Protein 3D1C (pdb70)

InterPro domains:
  IPR036188 FAD/NAD(P)-binding domain superfamily [G3DSA:3.50.50.60] (5-368)
  IPR036188 FAD/NAD(P)-binding domain superfamily [G3DSA:3.50.50.60] (144-267)
  IPR036188 FAD/NAD(P)-binding domain superfamily [SSF51905]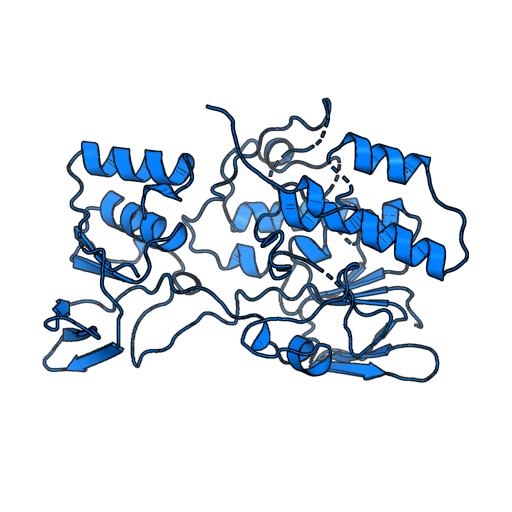 (1-204)
  IPR036188 FAD/NAD(P)-binding domain superfamily [SSF51905] (167-309)
  IPR050982 Auxin biosynthesis and cation transport [PTHR43539] (6-195)

CATH classification: 3.50.50.60 (+1 more: 3.50.50.60)

Radius of gyration: 21.67 Å; Cα contacts (8 Å, |Δi|>4): 742; chains: 1; bounding box: 42×61×45 Å

Nearest PDB structures (foldseek):
  3d1c-assembly1_A-2  TM=1.002E+00  e=7.532E-72  Staphylococcus aureus subsp. aureus Mu50
  7a7b-assembly1_A  TM=8.204E-01  e=2.807E-19  Staphylococcus aureus subsp. aureus COL
  4usq-assembly1_F-2  TM=7.883E-01  e=4.585E-16  Cellvibrio sp. BR
  4usq-assembly1_A-2  TM=7.753E-01  e=9.608E-16  Cellvibrio sp. BR
  4usr-assembly1_A  TM=7.665E-01  e=3.765E-15  Stutzerimonas stutzeri NF13

B-factor: mean 46.72, std 12.15, range [17.05, 101.5]

Structure (mmCIF, N/CA/C/O backbone):
data_3D1C
#
_entry.id   3D1C
#
_cell.length_a   109.247
_cell.length_b   109.247
_cell.length_c   87.061
_cell.angle_alpha   90.000
_cell.angle_beta   90.000
_cell.angle_gamma   90.000
#
_symmetry.space_group_name_H-M   'P 43 21 2'
#
loop_
_entity.id
_entity.type
_entity.pdbx_description
1 polymer 'Flavin-containing Putative Monooxygenase'
2 non-polymer 'SULFATE ION'
3 non-polymer 'FLAVIN-ADENINE DINUCLEOTIDE'
4 non-polymer 'UNKNOWN LIGAND'
5 water water
#
loop_
_atom_site.group_PDB
_atom_site.id
_atom_site.type_symbol
_atom_site.label_atom_id
_atom_site.label_alt_id
_atom_site.label_comp_id
_atom_site.label_asym_id
_atom_site.label_entity_id
_atom_site.label_seq_id
_atom_site.pdbx_PDB_ins_code
_atom_site.Cartn_x
_atom_site.Cartn_y
_atom_site.Cartn_z
_atom_site.occupancy
_atom_site.B_iso_or_equiv
_atom_site.auth_seq_id
_atom_site.auth_comp_id
_atom_site.auth_asym_id
_atom_site.auth_atom_id
_atom_site.pdbx_PDB_model_num
ATOM 9 N N . GLN A 1 3 ? 40.018 -0.497 16.895 1.00 54.17 2 GLN A N 1
ATOM 10 C CA . GLN A 1 3 ? 38.985 -0.680 17.935 1.00 50.69 2 GLN A CA 1
ATOM 11 C C . GLN A 1 3 ? 37.671 0.033 17.651 1.00 47.17 2 GLN A C 1
ATOM 12 O O . GLN A 1 3 ? 37.654 1.165 17.164 1.00 48.48 2 GLN A O 1
ATOM 18 N N . HIS A 1 4 ? 36.579 -0.649 17.984 1.00 43.34 3 HIS A N 1
ATOM 19 C CA . HIS A 1 4 ? 35.239 -0.124 17.861 1.00 40.94 3 HIS A CA 1
ATOM 20 C C . HIS A 1 4 ? 34.945 0.550 19.207 1.00 39.27 3 HIS A C 1
ATOM 21 O O . HIS A 1 4 ? 34.390 -0.082 20.114 1.00 38.90 3 HIS A O 1
ATOM 28 N N . HIS A 1 5 ? 35.318 1.822 19.343 1.00 37.11 4 HIS A N 1
ATOM 29 C CA . HIS A 1 5 ? 35.140 2.510 20.607 1.00 39.18 4 HIS A CA 1
ATOM 30 C C . HIS A 1 5 ? 33.685 2.863 20.845 1.00 37.91 4 HIS A C 1
ATOM 31 O O . HIS A 1 5 ? 32.923 3.033 19.904 1.00 38.36 4 HIS A O 1
ATOM 38 N N . LYS A 1 6 ? 33.310 2.925 22.112 1.00 33.90 5 LYS A N 1
ATOM 39 C CA . LYS A 1 6 ? 31.985 3.367 22.473 1.00 36.21 5 LYS A CA 1
ATOM 40 C C . LYS A 1 6 ? 31.838 4.876 22.197 1.00 35.46 5 LYS A C 1
ATOM 41 O O . LYS A 1 6 ? 30.862 5.296 21.560 1.00 33.14 5 LYS A O 1
ATOM 47 N N . VAL A 1 7 ? 32.815 5.669 22.672 1.00 37.15 6 VAL A N 1
ATOM 48 C CA . VAL A 1 7 ? 32.803 7.114 22.544 1.00 35.67 6 VAL A CA 1
ATOM 49 C C . VAL A 1 7 ? 34.126 7.720 22.042 1.00 38.83 6 VAL A C 1
ATOM 50 O O . VAL A 1 7 ? 35.209 7.288 22.427 1.00 40.13 6 VAL A O 1
ATOM 54 N N . ALA A 1 8 ? 34.016 8.721 21.162 1.00 40.85 7 ALA A N 1
ATOM 55 C CA . ALA A 1 8 ? 35.143 9.606 20.779 1.00 40.29 7 ALA A CA 1
ATOM 56 C C . ALA A 1 8 ? 34.717 11.054 21.047 1.00 40.28 7 ALA A C 1
ATOM 57 O O . ALA A 1 8 ? 33.641 11.493 20.630 1.00 43.64 7 ALA A O 1
ATOM 59 N N . ILE A 1 9 ? 35.552 11.780 21.767 1.00 38.60 8 ILE A N 1
ATOM 60 C CA . ILE A 1 9 ? 35.321 13.180 22.107 1.00 37.46 8 ILE A CA 1
ATOM 61 C C . ILE A 1 9 ? 36.311 13.957 21.258 1.00 35.80 8 ILE A C 1
ATOM 62 O O . ILE A 1 9 ? 37.496 13.667 21.269 1.00 35.48 8 ILE A O 1
ATOM 67 N N . ILE A 1 10 ? 35.832 14.925 20.499 1.00 37.49 9 ILE A N 1
ATOM 68 C CA . ILE A 1 10 ? 36.718 15.730 19.677 1.00 38.10 9 ILE A CA 1
ATOM 69 C C . ILE A 1 10 ? 37.054 17.002 20.440 1.00 39.93 9 ILE A C 1
ATOM 70 O O . ILE A 1 10 ? 36.212 17.902 20.582 1.00 41.39 9 ILE A O 1
ATOM 75 N N . GLY A 1 11 ? 38.281 17.050 20.958 1.00 41.16 10 GLY A N 1
ATOM 76 C CA . GLY A 1 11 ? 38.776 18.209 21.690 1.00 38.62 10 GLY A CA 1
ATOM 77 C C . GLY A 1 11 ? 38.978 17.877 23.151 1.00 37.30 10 GLY A C 1
ATOM 78 O O . GLY A 1 11 ? 38.092 17.296 23.775 1.00 37.04 10 GLY A O 1
ATOM 79 N N . ALA A 1 12 ? 40.149 18.237 23.681 1.00 37.61 11 ALA A N 1
ATOM 80 C CA . ALA A 1 12 ? 40.520 17.995 25.084 1.00 38.33 11 ALA A CA 1
ATOM 81 C C . ALA A 1 12 ? 40.652 19.348 25.795 1.00 37.12 11 ALA A C 1
ATOM 82 O O . ALA A 1 12 ? 41.688 19.664 26.370 1.00 36.73 11 ALA A O 1
ATOM 84 N N . GLY A 1 13 ? 39.584 20.143 25.703 1.00 37.54 12 GLY A N 1
ATOM 85 C CA . GLY A 1 13 ? 39.456 21.388 26.412 1.00 37.53 12 GLY A CA 1
ATOM 86 C C . GLY A 1 13 ? 38.588 21.180 27.644 1.00 40.80 12 GLY A C 1
ATOM 87 O O . GLY A 1 13 ? 38.433 20.037 28.106 1.00 44.27 12 GLY A O 1
ATOM 88 N N . ALA A 1 14 ? 38.031 22.274 28.190 1.00 37.88 13 ALA A N 1
ATOM 89 C CA . ALA A 1 14 ? 37.182 22.194 29.375 1.00 37.89 13 ALA A CA 1
ATOM 90 C C . ALA A 1 14 ? 36.085 21.127 29.223 1.00 35.39 13 ALA A C 1
ATOM 91 O O . ALA A 1 14 ? 35.942 20.270 30.064 1.00 37.41 13 ALA A O 1
ATOM 93 N N . ALA A 1 15 ? 35.350 21.196 28.127 1.00 37.17 14 ALA A N 1
ATOM 94 C CA . ALA A 1 15 ? 34.186 20.353 27.861 1.00 36.65 14 ALA A CA 1
ATOM 95 C C . ALA A 1 15 ? 34.526 18.881 27.585 1.00 36.12 14 ALA A C 1
ATOM 96 O O . ALA A 1 15 ? 33.855 17.982 28.081 1.00 36.21 14 ALA A O 1
ATOM 98 N N . GLY A 1 16 ? 35.562 18.639 26.791 1.00 37.02 15 GLY A N 1
ATOM 99 C CA . GLY A 1 16 ? 35.990 17.283 26.489 1.00 36.55 15 GLY A CA 1
ATOM 100 C C . GLY A 1 16 ? 36.508 16.547 27.700 1.00 36.96 15 GLY A C 1
ATOM 101 O O . GLY A 1 16 ? 36.171 15.402 27.912 1.00 40.66 15 GLY A O 1
ATOM 102 N N . ILE A 1 17 ? 37.328 17.201 28.513 1.00 38.33 16 ILE A N 1
ATOM 103 C CA . ILE A 1 17 ? 37.836 16.569 29.740 1.00 37.88 16 ILE A CA 1
ATOM 104 C C . ILE A 1 17 ? 36.684 16.302 30.707 1.00 38.83 16 ILE A C 1
ATOM 105 O O . ILE A 1 17 ? 36.562 15.197 31.248 1.00 40.79 16 ILE A O 1
ATOM 110 N N . GLY A 1 18 ? 35.838 17.310 30.927 1.00 38.40 17 GLY A N 1
ATOM 111 C CA . GLY A 1 18 ? 34.682 17.146 31.805 1.00 38.10 17 GLY A CA 1
ATOM 112 C C . GLY A 1 18 ? 33.766 16.015 31.356 1.00 37.22 17 GLY A C 1
ATOM 113 O O . GLY A 1 18 ? 33.329 15.220 32.172 1.00 40.15 17 GLY A O 1
ATOM 122 N N . ALA A 1 20 ? 34.473 13.363 29.452 1.00 36.35 19 ALA A N 1
ATOM 123 C CA . ALA A 1 20 ? 35.144 12.091 29.645 1.00 37.32 19 ALA A CA 1
ATOM 124 C C . ALA A 1 20 ? 35.013 11.618 31.131 1.00 39.31 19 ALA A C 1
ATOM 125 O O . ALA A 1 20 ? 34.690 10.451 31.391 1.00 42.34 19 ALA A O 1
ATOM 127 N N . ILE A 1 21 ? 35.225 12.526 32.089 1.00 38.19 20 ILE A N 1
ATOM 128 C CA . ILE A 1 21 ? 35.073 12.200 33.508 1.00 40.04 20 ILE A CA 1
ATOM 129 C C . ILE A 1 21 ? 33.620 11.808 33.861 1.00 41.41 20 ILE A C 1
ATOM 130 O O . ILE A 1 21 ? 33.378 10.890 34.634 1.00 46.99 20 ILE A O 1
ATOM 135 N N . THR A 1 22 ? 32.654 12.520 33.310 1.00 42.40 21 THR A N 1
ATOM 136 C CA . THR A 1 22 ? 31.241 12.239 33.576 1.00 39.95 21 THR A CA 1
ATOM 137 C C . THR A 1 22 ? 30.844 10.893 32.975 1.00 37.38 21 THR A C 1
ATOM 138 O O . THR A 1 22 ? 30.096 10.126 33.580 1.00 34.71 21 THR A O 1
ATOM 142 N N . LEU A 1 23 ? 31.356 10.596 31.792 1.00 38.68 22 LEU A N 1
ATOM 143 C CA . LEU A 1 23 ? 31.037 9.317 31.132 1.00 38.99 22 LEU A CA 1
ATOM 144 C C . LEU A 1 23 ? 31.554 8.175 31.985 1.00 40.13 22 LEU A C 1
ATOM 145 O O . LEU A 1 23 ? 30.890 7.164 32.131 1.00 40.93 22 LEU A O 1
ATOM 150 N N . LYS A 1 24 ? 32.730 8.362 32.572 1.00 44.30 23 LYS A N 1
ATOM 151 C CA . LYS A 1 24 ? 33.313 7.380 33.477 1.00 46.22 23 LYS A CA 1
ATOM 152 C C . LYS A 1 24 ? 32.411 7.146 34.686 1.00 45.98 23 LYS A C 1
ATOM 153 O O . LYS A 1 24 ? 32.180 5.999 35.069 1.00 48.45 23 LYS A O 1
ATOM 159 N N . ASP A 1 25 ? 31.878 8.221 35.269 1.00 45.02 24 ASP A N 1
ATOM 160 C CA . ASP A 1 25 ? 30.942 8.105 36.395 1.00 44.70 24 ASP A CA 1
ATOM 161 C C . ASP A 1 25 ? 29.651 7.332 36.051 1.00 45.18 24 ASP A C 1
ATOM 162 O O . ASP A 1 25 ? 28.988 6.812 36.935 1.00 48.58 24 ASP A O 1
ATOM 167 N N . PHE A 1 26 ? 29.277 7.307 34.779 1.00 43.77 25 PHE A N 1
ATOM 168 C CA . PHE A 1 26 ? 28.079 6.623 34.333 1.00 42.07 25 PHE A CA 1
ATOM 169 C C . PHE A 1 26 ? 28.420 5.240 33.833 1.00 40.37 25 PHE A C 1
ATOM 170 O O . PHE A 1 26 ? 27.588 4.568 33.240 1.00 43.33 25 PHE A O 1
ATOM 178 N N . GLY A 1 27 ? 29.649 4.814 34.102 1.00 39.74 26 GLY A N 1
ATOM 179 C CA . GLY A 1 27 ? 30.117 3.490 33.748 1.00 37.94 26 GLY A CA 1
ATOM 180 C C . GLY A 1 27 ? 30.567 3.343 32.323 1.00 38.81 26 GLY A C 1
ATOM 181 O O . GLY A 1 27 ? 30.679 2.233 31.829 1.00 37.70 26 GLY A O 1
ATOM 182 N N . ILE A 1 28 ? 30.840 4.448 31.643 1.00 40.25 27 ILE A N 1
ATOM 183 C CA . ILE A 1 28 ? 31.257 4.373 30.248 1.00 40.38 27 ILE A CA 1
ATOM 184 C C . ILE A 1 28 ? 32.703 4.811 30.223 1.00 42.44 27 ILE A C 1
ATOM 185 O O . ILE A 1 28 ? 33.027 5.989 30.446 1.00 44.08 27 ILE A O 1
ATOM 190 N N . THR A 1 29 ? 33.574 3.836 29.978 1.00 43.79 28 THR A N 1
ATOM 191 C CA . THR A 1 29 ? 35.018 4.039 30.031 1.00 43.08 28 THR A CA 1
ATOM 192 C C . THR A 1 29 ? 35.741 3.867 28.699 1.00 40.24 28 THR A C 1
ATOM 193 O O . THR A 1 29 ? 36.857 4.366 28.540 1.00 38.12 28 THR A O 1
ATOM 197 N N . ASP A 1 30 ? 35.131 3.178 27.744 1.00 41.26 29 ASP A N 1
ATOM 198 C CA . ASP A 1 30 ? 35.739 3.038 26.419 1.00 40.69 29 ASP A CA 1
ATOM 199 C C . ASP A 1 30 ? 35.540 4.323 25.619 1.00 39.94 29 ASP A C 1
ATOM 200 O O . ASP A 1 30 ? 34.776 4.371 24.661 1.00 37.95 29 ASP A O 1
ATOM 205 N N . VAL A 1 31 ? 36.273 5.352 26.046 1.00 40.69 30 VAL A N 1
ATOM 206 C CA . VAL A 1 31 ? 36.173 6.706 25.547 1.00 38.05 30 VAL A CA 1
ATOM 207 C C . VAL A 1 31 ? 37.552 7.194 25.154 1.00 38.57 30 VAL A C 1
ATOM 208 O O . VAL A 1 31 ? 38.460 7.161 25.968 1.00 37.99 30 VAL A O 1
ATOM 212 N N . ILE A 1 32 ? 37.713 7.639 23.908 1.00 40.21 31 ILE A N 1
ATOM 213 C CA . ILE A 1 32 ? 38.958 8.275 23.488 1.00 38.44 31 ILE A CA 1
ATOM 214 C C . ILE A 1 32 ? 38.729 9.772 23.323 1.00 38.91 31 ILE A C 1
ATOM 215 O O . ILE A 1 32 ? 37.630 10.177 22.983 1.00 36.84 31 ILE A O 1
ATOM 220 N N . ILE A 1 33 ? 39.735 10.587 23.662 1.00 40.28 32 ILE A N 1
ATOM 221 C CA . ILE A 1 33 ? 39.680 12.044 23.432 1.00 40.42 32 ILE A CA 1
ATOM 222 C C . ILE A 1 33 ? 40.749 12.388 22.398 1.00 37.73 32 ILE A C 1
ATOM 223 O O . ILE A 1 33 ? 41.882 11.996 22.552 1.00 36.46 32 ILE A O 1
ATOM 228 N N . LEU A 1 34 ? 40.370 13.089 21.334 1.00 39.65 33 LEU A N 1
ATOM 229 C CA . LEU A 1 34 ? 41.291 13.466 20.252 1.00 40.11 33 LEU A CA 1
ATOM 230 C C . LEU A 1 34 ? 41.523 14.973 20.261 1.00 40.64 33 LEU A C 1
ATOM 231 O O . LEU A 1 34 ? 40.599 15.753 20.095 1.00 43.42 33 LEU A O 1
ATOM 236 N N . GLU A 1 35 ? 42.769 15.375 20.474 1.00 42.23 34 GLU A N 1
ATOM 237 C CA . GLU A 1 35 ? 43.139 16.780 20.625 1.00 42.07 34 GLU A CA 1
ATOM 238 C C . GLU A 1 35 ? 44.224 17.240 19.612 1.00 43.47 34 GLU A C 1
ATOM 239 O O . GLU A 1 35 ? 45.267 16.598 19.501 1.00 43.23 34 GLU A O 1
ATOM 245 N N . LYS A 1 36 ? 43.994 18.376 18.937 1.00 42.93 35 LYS A N 1
ATOM 246 C CA . LYS A 1 36 ? 44.919 18.868 17.909 1.00 42.99 35 LYS A CA 1
ATOM 247 C C . LYS A 1 36 ? 46.227 19.376 18.503 1.00 41.86 35 LYS A C 1
ATOM 248 O O . LYS A 1 36 ? 47.261 19.232 17.889 1.00 42.58 35 LYS A O 1
ATOM 254 N N . GLY A 1 37 ? 46.176 20.002 19.676 1.00 42.85 36 GLY A N 1
ATOM 255 C CA . GLY A 1 37 ? 47.376 20.459 20.381 1.00 40.04 36 GLY A CA 1
ATOM 256 C C . GLY A 1 37 ? 47.591 19.576 21.597 1.00 40.20 36 GLY A C 1
ATOM 257 O O . GLY A 1 37 ? 47.694 18.365 21.465 1.00 41.89 36 GLY A O 1
ATOM 258 N N . THR A 1 38 ? 47.624 20.188 22.784 1.00 40.48 37 THR A N 1
ATOM 259 C CA . THR A 1 38 ? 47.745 19.475 24.047 1.00 40.23 37 THR A CA 1
ATOM 260 C C . THR A 1 38 ? 46.516 19.803 24.904 1.00 41.21 37 THR A C 1
ATOM 261 O O . THR A 1 38 ? 45.733 20.673 24.546 1.00 41.10 37 THR A O 1
ATOM 265 N N . VAL A 1 39 ? 46.347 19.091 26.021 1.00 43.33 38 VAL A N 1
ATOM 266 C CA . VAL A 1 39 ? 45.214 19.301 26.931 1.00 42.55 38 VAL A CA 1
ATOM 267 C C . VAL A 1 39 ? 45.162 20.772 27.312 1.00 42.85 38 VAL A C 1
ATOM 268 O O . VAL A 1 39 ? 46.162 21.342 27.682 1.00 45.57 38 VAL A O 1
ATOM 272 N N . GLY A 1 40 ? 44.012 21.403 27.115 1.00 43.35 39 GLY A N 1
ATOM 273 C CA . GLY A 1 40 ? 43.836 22.824 27.431 1.00 40.58 39 GLY A CA 1
ATOM 274 C C . GLY A 1 40 ? 44.472 23.780 26.461 1.00 39.62 39 GLY A C 1
ATOM 275 O O . GLY A 1 40 ? 44.809 24.891 26.821 1.00 37.66 39 GLY A O 1
ATOM 276 N N . HIS A 1 41 ? 44.627 23.354 25.213 1.00 41.38 40 HIS A N 1
ATOM 277 C CA . HIS A 1 41 ? 45.243 24.171 24.165 1.00 38.92 40 HIS A CA 1
ATOM 278 C C . HIS A 1 41 ? 44.781 25.642 24.148 1.00 40.24 40 HIS A C 1
ATOM 279 O O . HIS A 1 41 ? 45.597 26.551 24.139 1.00 43.48 40 HIS A O 1
ATOM 286 N N . SER A 1 42 ? 43.478 25.882 24.166 1.00 41.21 41 SER A N 1
ATOM 287 C CA . SER A 1 42 ? 42.943 27.253 24.101 1.00 39.60 41 SER A CA 1
ATOM 288 C C . SER A 1 42 ? 43.376 28.147 25.272 1.00 40.97 41 SER A C 1
ATOM 289 O O . SER A 1 42 ? 43.742 29.311 25.110 1.00 41.09 41 SER A O 1
ATOM 292 N N . PHE A 1 43 ? 43.319 27.576 26.462 1.00 41.42 42 PHE A N 1
ATOM 293 C CA . PHE A 1 43 ? 43.721 28.250 27.670 1.00 41.43 42 PHE A CA 1
ATOM 294 C C . PHE A 1 43 ? 45.213 28.649 27.651 1.00 41.07 42 PHE A C 1
ATOM 295 O O . PHE A 1 43 ? 45.586 29.734 28.108 1.00 39.32 42 PHE A O 1
ATOM 303 N N . LYS A 1 44 ? 46.051 27.784 27.091 1.00 40.85 43 LYS A N 1
ATOM 304 C CA . LYS A 1 44 ? 47.482 28.070 26.953 1.00 43.74 43 LYS A CA 1
ATOM 305 C C . LYS A 1 44 ? 47.728 29.245 26.008 1.00 43.64 43 LYS A C 1
ATOM 306 O O . LYS A 1 44 ? 48.785 29.833 26.037 1.00 45.07 43 LYS A O 1
ATOM 312 N N . HIS A 1 45 ? 46.760 29.557 25.150 1.00 43.19 44 HIS A N 1
ATOM 313 C CA . HIS A 1 45 ? 46.873 30.655 24.215 1.00 39.86 44 HIS A CA 1
ATOM 314 C C . HIS A 1 45 ? 46.025 31.880 24.577 1.00 38.76 44 HIS A C 1
ATOM 315 O O . HIS A 1 45 ? 45.808 32.753 23.746 1.00 38.28 44 HIS A O 1
ATOM 322 N N . TRP A 1 46 ? 45.582 31.965 25.829 1.00 37.83 45 TRP A N 1
ATOM 323 C CA . TRP A 1 46 ? 45.020 33.207 26.333 1.00 36.94 45 TRP A CA 1
ATOM 324 C C . TRP A 1 46 ? 46.160 34.188 26.472 1.00 37.67 45 TRP A C 1
ATOM 325 O O . TRP A 1 46 ? 47.314 33.782 26.626 1.00 40.69 45 TRP A O 1
ATOM 336 N N . PRO A 1 47 ? 45.866 35.490 26.365 1.00 36.63 46 PRO A N 1
ATOM 337 C CA . PRO A 1 47 ? 46.897 36.429 26.747 1.00 36.61 46 PRO A CA 1
ATOM 338 C C . PRO A 1 47 ? 47.315 36.137 28.193 1.00 38.03 46 PRO A C 1
ATOM 339 O O . PRO A 1 47 ? 46.504 35.672 29.006 1.00 36.96 46 PRO A O 1
ATOM 343 N N . LYS A 1 48 ? 48.583 36.375 28.481 1.00 40.87 47 LYS A N 1
ATOM 344 C CA . LYS A 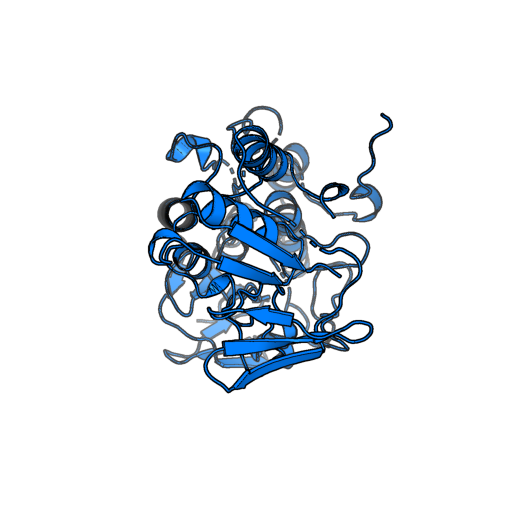1 48 ? 49.226 35.991 29.756 1.00 43.66 47 LYS A CA 1
ATOM 345 C C . LYS A 1 48 ? 48.509 36.535 30.991 1.00 41.11 47 LYS A C 1
ATOM 346 O O . LYS A 1 48 ? 48.498 35.912 32.046 1.00 40.80 47 LYS A O 1
ATOM 352 N N . SER A 1 49 ? 47.918 37.704 30.847 1.00 38.77 48 SER A N 1
ATOM 353 C CA . SER A 1 49 ? 47.295 38.401 31.956 1.00 39.26 48 SER A CA 1
ATOM 354 C C . SER A 1 49 ? 45.805 38.099 32.153 1.00 38.69 48 SER A C 1
ATOM 355 O O . SER A 1 49 ? 45.229 38.442 33.210 1.00 36.35 48 SER A O 1
ATOM 358 N N . THR A 1 50 ? 45.185 37.489 31.143 1.00 36.92 49 THR A N 1
ATOM 359 C CA . THR A 1 50 ? 43.782 37.101 31.210 1.00 36.64 49 THR A CA 1
ATOM 360 C C . THR A 1 50 ? 43.511 36.142 32.375 1.00 36.65 49 THR A C 1
ATOM 361 O O . THR A 1 50 ? 44.248 35.165 32.587 1.00 35.59 49 THR A O 1
ATOM 365 N N . ARG A 1 51 ? 42.462 36.442 33.134 1.00 37.83 50 ARG A N 1
ATOM 366 C CA . ARG A 1 51 ? 42.031 35.590 34.264 1.00 37.45 50 ARG A CA 1
ATOM 367 C C . ARG A 1 51 ? 40.531 35.311 34.119 1.00 38.30 50 ARG A C 1
ATOM 368 O O . ARG A 1 51 ? 39.784 36.106 33.533 1.00 41.45 50 ARG A O 1
ATOM 376 N N . THR A 1 52 ? 40.073 34.160 34.590 1.00 38.60 51 THR A N 1
ATOM 377 C CA . THR A 1 52 ? 38.629 33.910 34.583 1.00 36.49 51 THR A CA 1
ATOM 378 C C . THR A 1 52 ? 37.915 35.033 35.388 1.00 39.23 51 THR A C 1
ATOM 379 O O . THR A 1 52 ? 38.382 35.430 36.499 1.00 37.96 51 THR A O 1
ATOM 383 N N . ILE A 1 53 ? 36.820 35.554 34.807 1.00 37.03 52 ILE A N 1
ATOM 384 C CA . ILE A 1 53 ? 35.939 36.495 35.503 1.00 36.06 52 ILE A CA 1
ATOM 385 C C . ILE A 1 53 ? 35.115 35.803 36.595 1.00 35.85 52 ILE A C 1
ATOM 386 O O . ILE A 1 53 ? 34.684 36.450 37.559 1.00 36.49 52 ILE A O 1
ATOM 391 N N . THR A 1 54 ? 34.891 34.498 36.426 1.00 34.79 53 THR A N 1
ATOM 392 C CA . THR A 1 54 ? 34.195 33.680 37.395 1.00 35.70 53 THR A CA 1
ATOM 393 C C . THR A 1 54 ? 35.150 33.237 38.504 1.00 36.61 53 THR A C 1
ATOM 394 O O . THR A 1 54 ? 36.242 32.697 38.246 1.00 39.62 53 THR A O 1
ATOM 398 N N . PRO A 1 55 ? 34.764 33.499 39.755 1.00 37.16 54 PRO A N 1
ATOM 399 C CA . PRO A 1 55 ? 35.697 33.192 40.833 1.00 36.38 54 PRO A CA 1
ATOM 400 C C . PRO A 1 55 ? 35.603 31.763 41.308 1.00 35.50 54 PRO A C 1
ATOM 401 O O . PRO A 1 55 ? 34.514 31.246 41.456 1.00 37.74 54 PRO A O 1
ATOM 405 N N . SER A 1 56 ? 36.760 31.150 41.559 1.00 36.74 55 SER A N 1
ATOM 406 C CA . SER A 1 56 ? 36.883 29.798 42.129 1.00 32.35 55 SER A CA 1
ATOM 407 C C . SER A 1 56 ? 36.951 29.862 43.658 1.00 29.89 55 SER A C 1
ATOM 408 O O . SER A 1 56 ? 37.735 30.640 44.211 1.00 27.84 55 SER A O 1
ATOM 411 N N . PHE A 1 57 ? 36.113 29.046 44.316 1.00 28.62 56 PHE A N 1
ATOM 412 C CA . PHE A 1 57 ? 36.102 28.834 45.755 1.00 28.22 56 PHE A CA 1
ATOM 413 C C . PHE A 1 57 ? 35.676 27.391 45.898 1.00 34.87 56 PHE A C 1
ATOM 414 O O . PHE A 1 57 ? 34.781 26.931 45.179 1.00 35.88 56 PHE A O 1
ATOM 422 N N . THR A 1 58 ? 36.301 26.662 46.821 1.00 37.75 57 THR A N 1
ATOM 423 C CA . THR A 1 58 ? 35.967 25.256 46.988 1.00 37.01 57 THR A CA 1
ATOM 424 C C . THR A 1 58 ? 34.765 25.087 47.913 1.00 37.49 57 THR A C 1
ATOM 425 O O . THR A 1 58 ? 34.891 24.790 49.100 1.00 39.75 57 THR A O 1
ATOM 429 N N . SER A 1 59 ? 33.605 25.293 47.317 1.00 38.80 58 SER A N 1
ATOM 430 C CA . SER A 1 59 ? 32.289 25.109 47.931 1.00 38.59 58 SER A CA 1
ATOM 431 C C . SER A 1 59 ? 31.781 23.694 47.674 1.00 38.59 58 SER A C 1
ATOM 432 O O . SER A 1 59 ? 30.711 23.349 48.109 1.00 37.24 58 SER A O 1
ATOM 435 N N . ASN A 1 60 ? 32.567 22.890 46.961 1.00 41.45 59 ASN A N 1
ATOM 436 C CA . ASN A 1 60 ? 32.241 21.505 46.612 1.00 42.27 59 ASN A CA 1
ATOM 437 C C . ASN A 1 60 ? 31.490 20.666 47.641 1.00 48.07 59 ASN A C 1
ATOM 438 O O . ASN A 1 60 ? 30.583 19.894 47.284 1.00 50.71 59 ASN A O 1
ATOM 443 N N . GLY A 1 61 ? 31.845 20.756 48.904 1.00 48.12 60 GLY A N 1
ATOM 444 C CA . GLY A 1 61 ? 31.085 19.949 49.857 1.00 52.34 60 GLY A CA 1
ATOM 445 C C . GLY A 1 61 ? 29.594 20.280 49.927 1.00 53.20 60 GLY A C 1
ATOM 446 O O . GLY A 1 61 ? 28.773 19.411 49.833 1.00 54.01 60 GLY A O 1
ATOM 447 N N . PHE A 1 62 ? 29.249 21.554 50.060 1.00 56.05 61 PHE A N 1
ATOM 448 C CA . PHE A 1 62 ? 27.868 21.952 50.339 1.00 58.30 61 PHE A CA 1
ATOM 449 C C . PHE A 1 62 ? 27.034 22.346 49.144 1.00 63.01 61 PHE A C 1
ATOM 450 O O . PHE A 1 62 ? 26.429 23.425 49.135 1.00 63.31 61 PHE A O 1
ATOM 458 N N . GLY A 1 63 ? 27.018 21.466 48.136 1.00 66.48 62 GLY A N 1
ATOM 459 C CA . GLY A 1 63 ? 26.064 21.574 47.033 1.00 66.76 62 GLY A CA 1
ATOM 460 C C . GLY A 1 63 ? 26.414 22.301 45.752 1.00 66.96 62 GLY A C 1
ATOM 461 O O . GLY A 1 63 ? 25.578 22.289 44.843 1.00 70.34 62 GLY A O 1
ATOM 470 N N . PRO A 1 65 ? 30.027 22.677 43.287 1.00 43.54 64 PRO A N 1
ATOM 471 C CA . PRO A 1 65 ? 31.441 22.674 43.038 1.00 38.78 64 PRO A CA 1
ATOM 472 C C . PRO A 1 65 ? 31.955 24.023 42.539 1.00 38.76 64 PRO A C 1
ATOM 473 O O . PRO A 1 65 ? 31.234 24.750 41.852 1.00 38.06 64 PRO A O 1
ATOM 477 N N . ASP A 1 66 ? 33.189 24.342 42.929 1.00 38.32 65 ASP A N 1
ATOM 478 C CA . ASP A 1 66 ? 33.961 25.446 42.395 1.00 37.76 65 ASP A CA 1
ATOM 479 C C . ASP A 1 66 ? 33.463 25.658 40.957 1.00 39.98 65 ASP A C 1
ATOM 480 O O . ASP A 1 66 ? 33.477 24.735 40.143 1.00 44.38 65 ASP A O 1
ATOM 493 N N . ASN A 1 68 ? 34.540 26.949 38.341 1.00 36.31 67 ASN A N 1
ATOM 494 C CA . ASN A 1 68 ? 35.440 26.774 37.199 1.00 35.42 67 ASN A CA 1
ATOM 495 C C . ASN A 1 68 ? 35.867 25.310 37.024 1.00 34.22 67 ASN A C 1
ATOM 496 O O . ASN A 1 68 ? 36.559 24.996 36.057 1.00 34.20 67 ASN A O 1
ATOM 501 N N . ALA A 1 69 ? 35.392 24.430 37.919 1.00 33.05 68 ALA A N 1
ATOM 502 C CA . ALA A 1 69 ? 35.712 23.000 37.900 1.00 35.25 68 ALA A CA 1
ATOM 503 C C . ALA A 1 69 ? 34.854 22.345 36.824 1.00 38.53 68 ALA A C 1
ATOM 504 O O . ALA A 1 69 ? 33.748 22.790 36.572 1.00 38.66 68 ALA A O 1
ATOM 506 N N . ILE A 1 70 ? 35.362 21.304 36.165 1.00 41.03 69 ILE A N 1
ATOM 507 C CA . ILE A 1 70 ? 34.585 20.625 35.139 1.00 39.17 69 ILE A CA 1
ATOM 508 C C . ILE A 1 70 ? 34.143 19.268 35.622 1.00 41.35 69 ILE A C 1
ATOM 509 O O . ILE A 1 70 ? 33.574 18.499 34.863 1.00 45.01 69 ILE A O 1
ATOM 514 N N . SER A 1 71 ? 34.405 18.966 36.886 1.00 41.86 70 SER A N 1
ATOM 515 C CA . SER A 1 71 ? 33.868 17.756 37.506 1.00 43.21 70 SER A CA 1
ATOM 516 C C . SER A 1 71 ? 33.430 18.051 38.959 1.00 42.70 70 SER A C 1
ATOM 517 O O . SER A 1 71 ? 33.852 19.013 39.554 1.00 43.39 70 SER A O 1
ATOM 528 N N . ASP A 1 73 ? 34.074 16.664 41.840 1.00 41.34 72 ASP A N 1
ATOM 529 C CA . ASP A 1 73 ? 35.021 16.452 42.925 1.00 41.39 72 ASP A CA 1
ATOM 530 C C . ASP A 1 73 ? 36.334 17.179 42.730 1.00 39.90 72 ASP A C 1
ATOM 531 O O . ASP A 1 73 ? 37.312 16.867 43.398 1.00 41.10 72 ASP A O 1
ATOM 536 N N . THR A 1 74 ? 36.357 18.153 41.821 1.00 41.74 73 THR A N 1
ATOM 537 C CA . THR A 1 74 ? 37.563 18.940 41.553 1.00 39.95 73 THR A CA 1
ATOM 538 C C . THR A 1 74 ? 37.312 20.431 41.733 1.00 40.38 73 THR A C 1
ATOM 539 O O . THR A 1 74 ? 36.157 20.894 41.861 1.00 40.79 73 THR A O 1
ATOM 543 N N . SER A 1 75 ? 38.418 21.167 41.795 1.00 41.00 74 SER A N 1
ATOM 544 C CA . SER A 1 75 ? 38.410 22.595 42.078 1.00 38.76 74 SER A CA 1
ATOM 545 C C . SER A 1 75 ? 39.750 23.276 41.791 1.00 37.71 74 SER A C 1
ATOM 546 O O . SER A 1 75 ? 40.724 23.038 42.489 1.00 39.73 74 SER A O 1
ATOM 549 N N . PRO A 1 76 ? 39.806 24.166 40.789 1.00 36.03 75 PRO A N 1
ATOM 550 C CA . PRO A 1 76 ? 41.068 24.917 40.698 1.00 32.08 75 PRO A CA 1
ATOM 551 C C . PRO A 1 76 ? 41.480 25.658 41.988 1.00 33.22 75 PRO A C 1
ATOM 552 O O . PRO A 1 76 ? 42.682 25.873 42.217 1.00 35.97 75 PRO A O 1
ATOM 556 N N . ALA A 1 77 ? 40.518 26.095 42.792 1.00 32.93 76 ALA A N 1
ATOM 557 C CA . ALA A 1 77 ? 40.847 26.773 44.066 1.00 34.74 76 ALA A CA 1
ATOM 558 C C . ALA A 1 77 ? 41.534 25.802 45.011 1.00 34.88 76 ALA A C 1
ATOM 559 O O . ALA A 1 77 ? 42.421 26.199 45.776 1.00 39.80 76 ALA A O 1
ATOM 561 N N . PHE A 1 78 ? 41.117 24.540 44.960 1.00 35.44 77 PHE A N 1
ATOM 562 C CA . PHE A 1 78 ? 41.736 23.484 45.755 1.00 36.75 77 PHE A CA 1
ATOM 563 C C . PHE A 1 78 ? 43.181 23.190 45.315 1.00 39.44 77 PHE A C 1
ATOM 564 O O . PHE A 1 78 ? 44.114 23.315 46.132 1.00 38.87 77 PHE A O 1
ATOM 572 N N . THR A 1 79 ? 43.353 22.796 44.046 1.00 38.08 78 THR A N 1
ATOM 573 C CA . THR A 1 79 ? 44.667 22.506 43.508 1.00 38.25 78 THR A CA 1
ATOM 574 C C . THR A 1 79 ? 45.614 23.698 43.566 1.00 37.98 78 THR A C 1
ATOM 575 O O . THR A 1 79 ? 46.752 23.515 43.909 1.00 39.43 78 THR A O 1
ATOM 579 N N . PHE A 1 80 ? 45.148 24.906 43.255 1.00 40.92 79 PHE A N 1
ATOM 580 C CA . PHE A 1 80 ? 46.051 26.062 43.060 1.00 38.59 79 PHE A CA 1
ATOM 581 C C . PHE A 1 80 ? 45.959 27.213 44.016 1.00 38.75 79 PHE A C 1
ATOM 582 O O . PHE A 1 80 ? 46.797 28.109 43.955 1.00 37.63 79 PHE A O 1
ATOM 590 N N . ASN A 1 81 ? 44.978 27.195 44.919 1.00 41.32 80 ASN A N 1
ATOM 591 C CA . ASN A 1 81 ? 44.793 28.285 45.875 1.00 42.80 80 ASN A CA 1
ATOM 592 C C . ASN A 1 81 ? 44.670 29.651 45.228 1.00 39.25 80 ASN A C 1
ATOM 593 O O . ASN A 1 81 ? 45.153 30.627 45.767 1.00 39.50 80 ASN A O 1
ATOM 598 N N . GLU A 1 82 ? 44.000 29.695 44.079 1.00 40.03 81 GLU A N 1
ATOM 599 C CA . GLU A 1 82 ? 43.745 30.929 43.340 1.00 41.65 81 GLU A CA 1
ATOM 600 C C . GLU A 1 82 ? 42.241 31.046 43.112 1.00 37.53 81 GLU A C 1
ATOM 601 O O . GLU A 1 82 ? 41.541 30.041 43.046 1.00 35.52 81 GLU A O 1
ATOM 607 N N . GLU A 1 83 ? 41.772 32.280 42.981 1.00 33.47 82 GLU A N 1
ATOM 608 C CA . GLU A 1 83 ? 40.362 32.582 42.770 1.00 35.56 82 GLU A CA 1
ATOM 609 C C . GLU A 1 83 ? 40.083 32.895 41.322 1.00 34.51 82 GLU A C 1
ATOM 610 O O . GLU A 1 83 ? 39.154 32.360 40.750 1.00 36.81 82 GLU A O 1
ATOM 616 N N . HIS A 1 84 ? 40.896 33.764 40.736 1.00 37.84 83 HIS A N 1
ATOM 617 C CA . HIS A 1 84 ? 40.771 34.140 39.341 1.00 38.00 83 HIS A CA 1
ATOM 618 C C . HIS A 1 84 ? 41.936 33.498 38.595 1.00 38.94 83 HIS A C 1
ATOM 619 O O . HIS A 1 84 ? 43.086 33.836 38.814 1.00 39.40 83 HIS A O 1
ATOM 626 N N . ILE A 1 85 ? 41.605 32.529 37.739 1.00 39.85 84 ILE A N 1
ATOM 627 C CA . ILE A 1 85 ? 42.574 31.587 37.166 1.00 36.70 84 ILE A CA 1
ATOM 628 C C . ILE A 1 85 ? 43.136 32.038 35.828 1.00 35.64 84 ILE A C 1
ATOM 629 O O . ILE A 1 85 ? 42.389 32.445 34.947 1.00 36.39 84 ILE A O 1
ATOM 634 N N . SER A 1 86 ? 44.458 31.958 35.679 1.00 36.99 85 SER A N 1
ATOM 635 C CA . SER A 1 86 ? 45.121 32.180 34.388 1.00 38.16 85 SER A CA 1
ATOM 636 C C . SER A 1 86 ? 44.829 31.034 33.461 1.00 37.49 85 SER A C 1
ATOM 637 O O . SER A 1 86 ? 44.453 29.936 33.895 1.00 38.12 85 SER A O 1
ATOM 640 N N . GLY A 1 87 ? 44.966 31.290 32.171 1.00 38.35 86 GLY A N 1
ATOM 641 C CA . GLY A 1 87 ? 44.746 30.255 31.171 1.00 37.84 86 GLY A CA 1
ATOM 642 C C . GLY A 1 87 ? 45.774 29.143 31.300 1.00 38.33 86 GLY A C 1
ATOM 643 O O . GLY A 1 87 ? 45.480 27.960 31.127 1.00 40.90 86 GLY A O 1
ATOM 644 N N . GLU A 1 88 ? 46.991 29.536 31.616 1.00 37.50 87 GLU A N 1
ATOM 645 C CA . GLU A 1 88 ? 48.073 28.614 31.815 1.00 41.79 87 GLU A CA 1
ATOM 646 C C . GLU A 1 88 ? 47.765 27.679 33.000 1.00 39.82 87 GLU A C 1
ATOM 647 O O . GLU A 1 88 ? 47.926 26.470 32.885 1.00 41.77 87 GLU A O 1
ATOM 653 N N . THR A 1 89 ? 47.300 28.241 34.116 1.00 36.54 88 THR A N 1
ATOM 654 C CA . THR A 1 89 ? 46.930 27.463 35.297 1.00 38.22 88 THR A CA 1
ATOM 655 C C . THR A 1 89 ? 45.755 26.515 35.030 1.00 37.97 88 THR A C 1
ATOM 656 O O . THR A 1 89 ? 45.732 25.403 35.567 1.00 36.40 88 THR A O 1
ATOM 660 N N . TYR A 1 90 ? 44.789 26.982 34.224 1.00 37.80 89 TYR A N 1
ATOM 661 C CA . TYR A 1 90 ? 43.581 26.224 33.896 1.00 36.82 89 TYR A CA 1
ATOM 662 C C . TYR A 1 90 ? 43.926 25.044 32.982 1.00 37.35 89 TYR A C 1
ATOM 663 O O . TYR A 1 90 ? 43.331 23.985 33.123 1.00 38.00 89 TYR A O 1
ATOM 672 N N . ALA A 1 91 ? 44.856 25.235 32.041 1.00 36.91 90 ALA A N 1
ATOM 673 C CA . ALA A 1 91 ? 45.402 24.129 31.226 1.00 35.20 90 ALA A CA 1
ATOM 674 C C . ALA A 1 91 ? 45.980 23.053 32.133 1.00 36.74 90 ALA A C 1
ATOM 675 O O . ALA A 1 91 ? 45.770 21.871 31.900 1.00 40.11 90 ALA A O 1
ATOM 677 N N . GLU A 1 92 ? 46.739 23.472 33.151 1.00 37.10 91 GLU A N 1
ATOM 678 C CA . GLU A 1 92 ? 47.368 22.543 34.089 1.00 38.10 91 GLU A CA 1
ATOM 679 C C . GLU A 1 92 ? 46.294 21.858 34.962 1.00 39.77 91 GLU A C 1
ATOM 680 O O . GLU A 1 92 ? 46.414 20.687 35.302 1.00 40.31 91 GLU A O 1
ATOM 686 N N . TYR A 1 93 ? 45.254 22.600 35.333 1.00 40.18 92 TYR A N 1
ATOM 687 C CA . TYR A 1 93 ? 44.140 22.024 36.055 1.00 38.49 92 TYR A CA 1
ATOM 688 C C . TYR A 1 93 ? 43.565 20.876 35.216 1.00 37.08 92 TYR A C 1
ATOM 689 O O . TYR A 1 93 ? 43.387 19.777 35.708 1.00 36.77 92 TYR A O 1
ATOM 698 N N . LEU A 1 94 ? 43.301 21.123 33.943 1.00 39.94 93 LEU A N 1
ATOM 699 C CA . LEU A 1 94 ? 42.753 20.089 33.062 1.00 41.52 93 LEU A CA 1
ATOM 700 C C . LEU A 1 94 ? 43.729 18.893 32.888 1.00 41.03 93 LEU A C 1
ATOM 701 O O . LEU A 1 94 ? 43.307 17.747 32.764 1.00 39.45 93 LEU A O 1
ATOM 706 N N . GLN A 1 95 ? 45.032 19.172 32.889 1.00 43.44 94 GLN A N 1
ATOM 707 C CA . GLN A 1 95 ? 46.043 18.124 32.826 1.00 43.89 94 GLN A CA 1
ATOM 708 C C . GLN A 1 95 ? 46.073 17.306 34.129 1.00 42.17 94 GLN A C 1
ATOM 709 O O . GLN A 1 95 ? 46.097 16.081 34.092 1.00 43.37 94 GLN A O 1
ATOM 715 N N . VAL A 1 96 ? 46.030 17.975 35.279 1.00 42.18 95 VAL A N 1
ATOM 716 C CA . VAL A 1 96 ? 46.030 17.277 36.587 1.00 42.51 95 VAL A CA 1
ATOM 717 C C . VAL A 1 96 ? 44.842 16.324 36.730 1.00 42.59 95 VAL A C 1
ATOM 718 O O . VAL A 1 96 ? 44.996 15.191 37.152 1.00 43.41 95 VAL A O 1
ATOM 722 N N . VAL A 1 97 ? 43.668 16.809 36.359 1.00 43.06 96 VAL A N 1
ATOM 723 C CA . VAL A 1 97 ? 42.435 16.034 36.383 1.00 43.53 96 VAL A CA 1
ATOM 724 C C . VAL A 1 97 ? 42.413 14.897 35.347 1.00 43.10 96 VAL A C 1
ATOM 725 O O . VAL A 1 97 ? 41.944 13.825 35.636 1.00 41.53 96 VAL A O 1
ATOM 729 N N . ALA A 1 98 ? 42.930 15.142 34.146 1.00 44.25 97 ALA A N 1
ATOM 730 C CA . ALA A 1 98 ? 43.052 14.116 33.115 1.00 41.35 97 ALA A CA 1
ATOM 731 C C . ALA A 1 98 ? 43.986 12.984 33.549 1.00 42.09 97 ALA A C 1
ATOM 732 O O . ALA A 1 98 ? 43.688 11.803 33.318 1.00 43.33 97 ALA A O 1
ATOM 734 N N . ASN A 1 99 ? 45.128 13.338 34.145 1.00 43.35 98 ASN A N 1
ATOM 735 C CA . ASN A 1 99 ? 46.080 12.340 34.680 1.00 40.90 98 ASN A CA 1
ATOM 736 C C . ASN A 1 99 ? 45.453 11.525 35.787 1.00 40.35 98 ASN A C 1
ATOM 737 O O . ASN A 1 99 ? 45.585 10.317 35.817 1.00 40.69 98 ASN A O 1
ATOM 742 N N . HIS A 1 100 ? 44.753 12.196 36.698 1.00 41.14 99 HIS A N 1
ATOM 743 C CA . HIS A 1 100 ? 44.150 11.518 37.846 1.00 39.94 99 HIS A CA 1
ATOM 744 C C . HIS A 1 100 ? 43.081 10.516 37.431 1.00 38.79 99 HIS A C 1
ATOM 745 O O . HIS A 1 100 ? 43.067 9.411 37.895 1.00 41.70 99 HIS A O 1
ATOM 752 N N . TYR A 1 101 ? 42.171 10.911 36.561 1.00 40.82 100 TYR A N 1
ATOM 753 C CA . TYR A 1 101 ? 41.083 10.024 36.138 1.00 40.55 100 TYR A CA 1
ATOM 754 C C . TYR A 1 101 ? 41.506 9.113 34.988 1.00 39.17 100 TYR A C 1
ATOM 755 O O . TYR A 1 101 ? 40.683 8.395 34.452 1.00 37.74 100 TYR A O 1
ATOM 764 N N . GLU A 1 102 ? 42.787 9.161 34.617 1.00 41.30 101 GLU A N 1
ATOM 765 C CA . GLU A 1 102 ? 43.376 8.250 33.625 1.00 44.01 101 GLU A CA 1
ATOM 766 C C . GLU A 1 102 ? 42.593 8.273 32.331 1.00 43.98 101 GLU A C 1
ATOM 767 O O . GLU A 1 102 ? 42.129 7.234 31.863 1.00 43.25 101 GLU A O 1
ATOM 773 N N . LEU A 1 103 ? 42.446 9.466 31.759 1.00 45.41 102 LEU A N 1
ATOM 774 C CA . LEU A 1 103 ? 41.693 9.604 30.526 1.00 44.26 102 LEU A CA 1
ATOM 775 C C . LEU A 1 103 ? 42.609 9.134 29.407 1.00 43.15 102 LEU A C 1
ATOM 776 O O . LEU A 1 103 ? 43.833 9.237 29.493 1.00 41.67 102 LEU A O 1
ATOM 781 N N . ASN A 1 104 ? 41.999 8.578 28.377 1.00 43.68 103 ASN A N 1
ATOM 782 C CA . ASN A 1 104 ? 42.714 8.078 27.226 1.00 44.48 103 ASN A CA 1
ATOM 783 C C . ASN A 1 104 ? 42.662 9.175 26.163 1.00 43.52 103 ASN A C 1
ATOM 784 O O . ASN A 1 104 ? 41.708 9.281 25.404 1.00 45.71 103 ASN A O 1
ATOM 789 N N . ILE A 1 105 ? 43.725 9.977 26.117 1.00 43.30 104 ILE A N 1
ATOM 790 C CA . ILE A 1 105 ? 43.801 11.164 25.277 1.00 41.77 104 ILE A CA 1
ATOM 791 C C . ILE A 1 105 ? 44.926 11.066 24.264 1.00 43.21 104 ILE A C 1
ATOM 792 O O . ILE A 1 105 ? 46.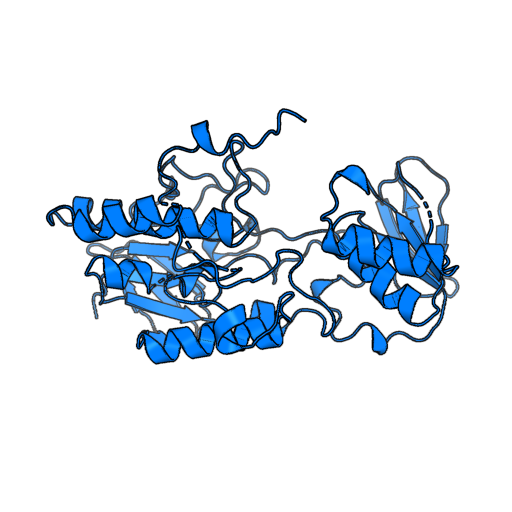031 10.659 24.586 1.00 45.34 104 ILE A O 1
ATOM 797 N N . PHE A 1 106 ? 44.642 11.490 23.043 1.00 42.55 105 PHE A N 1
ATOM 798 C CA . PHE A 1 106 ? 45.626 11.488 21.992 1.00 43.08 105 PHE A CA 1
ATOM 799 C C . PHE A 1 106 ? 45.841 12.937 21.585 1.00 43.99 105 PHE A C 1
ATOM 800 O O . PHE A 1 106 ? 44.990 13.548 20.931 1.00 42.88 105 PHE A O 1
ATOM 808 N N . GLU A 1 107 ? 46.980 13.478 22.012 1.00 41.96 106 GLU A N 1
ATOM 809 C CA . GLU A 1 107 ? 47.369 14.824 21.680 1.00 42.18 106 GLU A CA 1
ATOM 810 C C . GLU A 1 107 ? 47.991 14.861 20.280 1.00 41.84 106 GLU A C 1
ATOM 811 O O . GLU A 1 107 ? 48.294 13.825 19.698 1.00 40.25 106 GLU A O 1
ATOM 817 N N . ASN A 1 108 ? 48.158 16.075 19.765 1.00 43.88 107 ASN A N 1
ATOM 818 C CA . ASN A 1 108 ? 48.696 16.342 18.427 1.00 45.21 107 ASN A CA 1
ATOM 819 C C . ASN A 1 108 ? 48.047 15.493 17.359 1.00 46.12 107 ASN A C 1
ATOM 820 O O . ASN A 1 108 ? 48.729 14.857 16.560 1.00 45.66 107 ASN A O 1
ATOM 825 N N . THR A 1 109 ? 46.714 15.476 17.386 1.00 47.56 108 THR A N 1
ATOM 826 C CA . THR A 1 109 ? 45.899 14.728 16.428 1.00 48.22 108 THR A CA 1
ATOM 827 C C . THR A 1 109 ? 44.772 15.630 15.933 1.00 46.39 108 THR A C 1
ATOM 828 O O . THR A 1 109 ? 43.763 15.827 16.617 1.00 47.73 108 THR A O 1
ATOM 832 N N . VAL A 1 110 ? 44.954 16.179 14.740 1.00 44.69 109 VAL A N 1
ATOM 833 C CA . VAL A 1 110 ? 43.949 17.034 14.138 1.00 43.21 109 VAL A CA 1
ATOM 834 C C . VAL A 1 110 ? 42.907 16.156 13.434 1.00 43.58 109 VAL A C 1
ATOM 835 O O . VAL A 1 110 ? 43.208 15.525 12.430 1.00 46.30 109 VAL A O 1
ATOM 839 N N . VAL A 1 111 ? 41.701 16.081 13.996 1.00 44.82 110 VAL A N 1
ATOM 840 C CA . VAL A 1 111 ? 40.579 15.372 13.382 1.00 42.83 110 VAL A CA 1
ATOM 841 C C . VAL A 1 111 ? 40.183 16.179 12.156 1.00 43.24 110 VAL A C 1
ATOM 842 O O . VAL A 1 111 ? 39.935 17.386 12.252 1.00 41.78 110 VAL A O 1
ATOM 846 N N . THR A 1 112 ? 40.139 15.492 11.013 1.00 43.84 111 THR A N 1
ATOM 847 C CA . THR A 1 112 ? 39.884 16.109 9.695 1.00 42.32 111 THR A CA 1
ATOM 848 C C . THR A 1 112 ? 38.514 15.783 9.094 1.00 41.64 111 THR A C 1
ATOM 849 O O . THR A 1 112 ? 37.926 16.621 8.424 1.00 41.59 111 THR A O 1
ATOM 853 N N . ASN A 1 113 ? 37.993 14.593 9.366 1.00 41.96 112 ASN A N 1
ATOM 854 C CA . ASN A 1 113 ? 36.724 14.177 8.803 1.00 42.89 112 ASN A CA 1
ATOM 855 C C . ASN A 1 113 ? 36.043 13.139 9.676 1.00 42.24 112 ASN A C 1
ATOM 856 O O . ASN A 1 113 ? 36.683 12.209 10.167 1.00 42.23 112 ASN A O 1
ATOM 861 N N . ILE A 1 114 ? 34.738 13.292 9.862 1.00 41.41 113 ILE A N 1
ATOM 862 C CA . ILE A 1 114 ? 33.946 12.270 10.524 1.00 40.57 113 ILE A CA 1
ATOM 863 C C . ILE A 1 114 ? 32.818 11.904 9.561 1.00 42.86 113 ILE A C 1
ATOM 864 O O . ILE A 1 114 ? 32.203 12.796 8.971 1.00 42.52 113 ILE A O 1
ATOM 869 N N . SER A 1 115 ? 32.582 10.597 9.396 1.00 44.07 114 SER A N 1
ATOM 870 C CA . SER A 1 115 ? 31.564 10.062 8.486 1.00 44.87 114 SER A CA 1
ATOM 871 C C . SER A 1 115 ? 30.958 8.775 9.021 1.00 44.70 114 SER A C 1
ATOM 872 O O . SER A 1 115 ? 31.558 8.079 9.848 1.00 44.79 114 SER A O 1
ATOM 875 N N . ALA A 1 116 ? 29.771 8.455 8.512 1.00 45.30 115 ALA A N 1
ATOM 876 C CA . ALA A 1 116 ? 29.010 7.304 8.974 1.00 44.86 115 ALA A CA 1
ATOM 877 C C . ALA A 1 116 ? 29.456 6.032 8.265 1.00 46.49 115 ALA A C 1
ATOM 878 O O . ALA A 1 116 ? 29.629 6.035 7.055 1.00 47.15 115 ALA A O 1
ATOM 880 N N . ASP A 1 117 ? 29.694 4.972 9.032 1.00 48.31 116 ASP A N 1
ATOM 881 C CA . ASP A 1 117 ? 29.869 3.618 8.492 1.00 50.39 116 ASP A CA 1
ATOM 882 C C . ASP A 1 117 ? 28.712 2.787 9.057 1.00 51.92 116 ASP A C 1
ATOM 883 O O . ASP A 1 117 ? 27.874 3.292 9.812 1.00 54.58 116 ASP A O 1
ATOM 888 N N . ASP A 1 118 ? 28.678 1.512 8.717 1.00 51.83 117 ASP A N 1
ATOM 889 C CA . ASP A 1 118 ? 27.575 0.660 9.099 1.00 52.83 117 ASP A CA 1
ATOM 890 C C . ASP A 1 118 ? 27.405 0.549 10.618 1.00 52.61 117 ASP A C 1
ATOM 891 O O . ASP A 1 118 ? 26.392 0.978 11.166 1.00 51.40 117 ASP A O 1
ATOM 896 N N . ALA A 1 119 ? 28.404 -0.006 11.294 1.00 53.85 118 ALA A N 1
ATOM 897 C CA . ALA A 1 119 ? 28.310 -0.254 12.738 1.00 54.67 118 ALA A CA 1
ATOM 898 C C . ALA A 1 119 ? 28.798 0.875 13.662 1.00 54.63 118 ALA A C 1
ATOM 899 O O . ALA A 1 119 ? 28.670 0.743 14.886 1.00 57.57 118 ALA A O 1
ATOM 901 N N . TYR A 1 120 ? 29.330 1.966 13.098 1.00 51.61 119 TYR A N 1
ATOM 902 C CA . TYR A 1 120 ? 29.908 3.083 13.885 1.00 48.73 119 TYR A CA 1
ATOM 903 C C . TYR A 1 120 ? 30.233 4.315 12.998 1.00 45.98 119 TYR A C 1
ATOM 904 O O . TYR A 1 120 ? 29.995 4.284 11.789 1.00 47.61 119 TYR A O 1
ATOM 913 N N . TYR A 1 121 ? 30.772 5.372 13.609 1.00 42.14 120 TYR A N 1
ATOM 914 C CA . TYR A 1 121 ? 31.307 6.553 12.905 1.00 40.94 120 TYR A CA 1
ATOM 915 C C . TYR A 1 121 ? 32.818 6.382 12.729 1.00 40.21 120 TYR A C 1
ATOM 916 O O . TYR A 1 121 ? 33.484 5.874 13.630 1.00 40.58 120 TYR A O 1
ATOM 925 N N . THR A 1 122 ? 33.343 6.805 11.577 1.00 40.32 121 THR A N 1
ATOM 926 C CA . THR A 1 122 ? 34.784 6.737 11.280 1.00 40.45 121 THR A CA 1
ATOM 927 C C . THR A 1 122 ? 35.393 8.139 11.315 1.00 42.34 121 THR A C 1
ATOM 928 O O . THR A 1 122 ? 34.852 9.080 10.731 1.00 41.84 121 THR A O 1
ATOM 932 N N . ILE A 1 123 ? 36.530 8.246 12.002 1.00 43.54 122 ILE A N 1
ATOM 933 C CA . ILE A 1 123 ? 37.176 9.514 12.307 1.00 43.58 122 ILE A CA 1
ATOM 934 C C . ILE A 1 123 ? 38.553 9.560 11.656 1.00 44.84 122 ILE A C 1
ATOM 935 O O . ILE A 1 123 ? 39.481 8.876 12.079 1.00 46.71 122 ILE A O 1
ATOM 940 N N . ALA A 1 124 ? 38.658 10.355 10.599 1.00 45.50 123 ALA A N 1
ATOM 941 C CA . ALA A 1 124 ? 39.905 10.560 9.887 1.00 45.91 123 ALA A CA 1
ATOM 942 C C . ALA A 1 124 ? 40.673 11.642 10.629 1.00 46.72 123 ALA A C 1
ATOM 943 O O . ALA A 1 124 ? 40.096 12.664 11.011 1.00 47.09 123 ALA A O 1
ATOM 945 N N . THR A 1 125 ? 41.965 11.415 10.839 1.00 46.57 124 THR A N 1
ATOM 946 C CA . THR A 1 125 ? 42.827 12.395 11.496 1.00 45.36 124 THR A CA 1
ATOM 947 C C . THR A 1 125 ? 44.160 12.492 10.735 1.00 47.52 124 THR A C 1
ATOM 948 O O . THR A 1 125 ? 44.401 11.758 9.771 1.00 48.04 124 THR A O 1
ATOM 952 N N . THR A 1 126 ? 45.018 13.403 11.185 1.00 48.52 125 THR A N 1
ATOM 953 C CA . THR A 1 126 ? 46.354 13.578 10.624 1.00 48.97 125 THR A CA 1
ATOM 954 C C . THR A 1 126 ? 47.309 12.546 11.219 1.00 51.18 125 THR A C 1
ATOM 955 O O . THR A 1 126 ? 48.492 12.500 10.875 1.00 51.62 125 THR A O 1
ATOM 959 N N . THR A 1 127 ? 46.796 11.713 12.113 1.00 52.30 126 THR A N 1
ATOM 960 C CA . THR A 1 127 ? 47.619 10.717 12.755 1.00 52.31 126 THR A CA 1
ATOM 961 C C . THR A 1 127 ? 47.195 9.343 12.217 1.00 51.35 126 THR A C 1
ATOM 962 O O . THR A 1 127 ? 47.860 8.783 11.346 1.00 49.36 126 THR A O 1
ATOM 966 N N . GLU A 1 128 ? 46.062 8.836 12.690 1.00 51.20 127 GLU A N 1
ATOM 967 C CA . GLU A 1 128 ? 45.536 7.554 12.253 1.00 49.34 127 GLU A CA 1
ATOM 968 C C . GLU A 1 128 ? 44.011 7.609 12.352 1.00 48.63 127 GLU A C 1
ATOM 969 O O . GLU A 1 128 ? 43.457 8.569 12.916 1.00 50.35 127 GLU A O 1
ATOM 975 N N . THR A 1 129 ? 43.333 6.601 11.810 1.00 45.76 128 THR A N 1
ATOM 976 C CA . THR A 1 129 ? 41.872 6.583 11.805 1.00 44.76 128 THR A CA 1
ATOM 977 C C . THR A 1 129 ? 41.323 5.918 13.059 1.00 44.25 128 THR A C 1
ATOM 978 O O . THR A 1 129 ? 41.901 4.949 13.546 1.00 42.43 128 THR A O 1
ATOM 982 N N . TYR A 1 130 ? 40.226 6.469 13.597 1.00 44.57 129 TYR A N 1
ATOM 983 C CA . TYR A 1 130 ? 39.546 5.903 14.780 1.00 41.42 129 TYR A CA 1
ATOM 984 C C . TYR A 1 130 ? 38.066 5.692 14.466 1.00 42.07 129 TYR A C 1
ATOM 985 O O . TYR A 1 130 ? 37.541 6.239 13.494 1.00 40.00 129 TYR A O 1
ATOM 994 N N . HIS A 1 131 ? 37.408 4.885 15.294 1.00 44.24 130 HIS A N 1
ATOM 995 C CA . HIS A 1 131 ? 36.019 4.464 15.074 1.00 45.43 130 HIS A CA 1
ATOM 996 C C . HIS A 1 131 ? 35.288 4.549 16.393 1.00 45.09 130 HIS A C 1
ATOM 997 O O . HIS A 1 131 ? 35.849 4.197 17.431 1.00 46.39 130 HIS A O 1
ATOM 1004 N N . ALA A 1 132 ? 34.045 5.025 16.369 1.00 44.85 131 ALA A N 1
ATOM 1005 C CA . ALA A 1 132 ? 33.263 5.187 17.618 1.00 41.26 131 ALA A CA 1
ATOM 1006 C C . ALA A 1 132 ? 31.748 5.234 17.394 1.00 39.95 131 ALA A C 1
ATOM 1007 O O . ALA A 1 132 ? 31.269 5.749 16.386 1.00 39.45 131 ALA A O 1
ATOM 1009 N N . ASP A 1 133 ? 30.990 4.705 18.342 1.00 39.80 132 ASP A N 1
ATOM 1010 C CA . ASP A 1 133 ? 29.527 4.779 18.262 1.00 40.22 132 ASP A CA 1
ATOM 1011 C C . ASP A 1 133 ? 29.000 6.210 18.488 1.00 38.97 132 ASP A C 1
ATOM 1012 O O . ASP A 1 133 ? 28.249 6.728 17.676 1.00 39.85 132 ASP A O 1
ATOM 1017 N N . TYR A 1 134 ? 29.385 6.820 19.604 1.00 38.76 133 TYR A N 1
ATOM 1018 C CA . TYR A 1 134 ? 28.931 8.166 19.958 1.00 38.19 133 TYR A CA 1
ATOM 1019 C C . TYR A 1 134 ? 30.082 9.173 19.834 1.00 39.38 133 TYR A C 1
ATOM 1020 O O . TYR A 1 134 ? 31.208 8.876 20.227 1.00 40.36 133 TYR A O 1
ATOM 1029 N N . ILE A 1 135 ? 29.787 10.341 19.248 1.00 39.94 134 ILE A N 1
ATOM 1030 C CA . ILE A 1 135 ? 30.743 11.435 19.066 1.00 38.42 134 ILE A CA 1
ATOM 1031 C C . ILE A 1 135 ? 30.277 12.673 19.827 1.00 38.51 134 ILE A C 1
ATOM 1032 O O . ILE A 1 135 ? 29.137 13.122 19.678 1.00 36.48 134 ILE A O 1
ATOM 1037 N N . PHE A 1 136 ? 31.171 13.218 20.643 1.00 39.11 135 PHE A N 1
ATOM 1038 C CA . PHE A 1 136 ? 30.940 14.500 21.297 1.00 39.05 135 PHE A CA 1
ATOM 1039 C C . PHE A 1 136 ? 31.864 15.530 20.658 1.00 38.18 135 PHE A C 1
ATOM 1040 O O . PHE A 1 136 ? 33.086 15.459 20.796 1.00 38.34 135 PHE A O 1
ATOM 1048 N N . VAL A 1 137 ? 31.269 16.461 19.915 1.00 37.51 136 VAL A N 1
ATOM 1049 C CA . VAL A 1 137 ? 32.026 17.511 19.274 1.00 36.82 136 VAL A CA 1
ATOM 1050 C C . VAL A 1 137 ? 32.259 18.590 20.356 1.00 38.38 136 VAL A C 1
ATOM 1051 O O . VAL A 1 137 ? 31.311 19.224 20.817 1.00 38.02 136 VAL A O 1
ATOM 1055 N N . ALA A 1 138 ? 33.522 18.698 20.808 1.00 38.42 137 ALA A N 1
ATOM 1056 C CA . ALA A 1 138 ? 33.940 19.589 21.896 1.00 37.30 137 ALA A CA 1
ATOM 1057 C C . ALA A 1 138 ? 35.093 20.481 21.422 1.00 38.16 137 ALA A C 1
ATOM 1058 O O . ALA A 1 138 ? 36.059 20.711 22.153 1.00 35.23 137 ALA A O 1
ATOM 1060 N N . THR A 1 139 ? 34.956 20.983 20.188 1.00 40.18 138 THR A N 1
ATOM 1061 C CA . THR A 1 139 ? 36.011 21.701 19.490 1.00 39.96 138 THR A CA 1
ATOM 1062 C C . THR A 1 139 ? 36.092 23.235 19.749 1.00 39.23 138 THR A C 1
ATOM 1063 O O . THR A 1 139 ? 37.045 23.893 19.347 1.00 37.80 138 THR A O 1
ATOM 1067 N N . GLY A 1 140 ? 35.118 23.787 20.447 1.00 39.20 139 GLY A N 1
ATOM 1068 C CA . GLY A 1 140 ? 35.106 25.211 20.748 1.00 40.72 139 GLY A CA 1
ATOM 1069 C C . GLY A 1 140 ? 35.133 26.128 19.544 1.00 41.80 139 GLY A C 1
ATOM 1070 O O . GLY A 1 140 ? 34.619 25.793 18.468 1.00 42.88 139 GLY A O 1
ATOM 1071 N N . ASP A 1 141 ? 35.735 27.301 19.723 1.00 42.56 140 ASP A N 1
ATOM 1072 C CA . ASP A 1 141 ? 35.846 28.269 18.628 1.00 41.43 140 ASP A CA 1
ATOM 1073 C C . ASP A 1 141 ? 37.025 29.247 18.740 1.00 40.25 140 ASP A C 1
ATOM 1074 O O . ASP A 1 141 ? 37.089 30.190 17.954 1.00 39.70 140 ASP A O 1
ATOM 1079 N N . TYR A 1 142 ? 37.971 29.001 19.654 1.00 38.11 141 TYR A N 1
ATOM 1080 C CA . TYR A 1 142 ? 39.057 29.960 19.927 1.00 39.83 141 TYR A CA 1
ATOM 1081 C C . TYR A 1 142 ? 39.964 30.194 18.724 1.00 43.05 141 TYR A C 1
ATOM 1082 O O . TYR A 1 142 ? 40.571 31.263 18.560 1.00 41.76 141 TYR A O 1
ATOM 1091 N N . ASN A 1 143 ? 40.054 29.183 17.867 1.00 46.31 142 ASN A N 1
ATOM 1092 C CA . ASN A 1 143 ? 40.861 29.286 16.680 1.00 45.69 142 ASN A CA 1
ATOM 1093 C C . ASN A 1 143 ? 40.101 29.906 15.504 1.00 44.30 142 ASN A C 1
ATOM 1094 O O . ASN A 1 143 ? 40.650 30.021 14.412 1.00 42.61 142 ASN A O 1
ATOM 1099 N N . PHE A 1 144 ? 38.847 30.318 15.717 1.00 44.16 143 PHE A N 1
ATOM 1100 C CA . PHE A 1 144 ? 38.085 31.034 14.668 1.00 42.68 143 PHE A CA 1
ATOM 1101 C C . PHE A 1 144 ? 37.573 32.387 15.168 1.00 42.04 143 PHE A C 1
ATOM 1102 O O . PHE A 1 144 ? 36.372 32.613 15.236 1.00 42.35 143 PHE A O 1
ATOM 1110 N N . PRO A 1 145 ? 38.503 33.303 15.498 1.00 41.63 144 PRO A N 1
ATOM 1111 C CA . PRO A 1 145 ? 38.129 34.630 15.919 1.00 41.59 144 PRO A CA 1
ATOM 1112 C C . PRO A 1 145 ? 37.592 35.412 14.756 1.00 42.40 144 PRO A C 1
ATOM 1113 O O . PRO A 1 145 ? 38.016 35.176 13.621 1.00 46.43 144 PRO A O 1
ATOM 1117 N N . LYS A 1 146 ? 36.694 36.354 15.036 1.00 42.21 145 LYS A N 1
ATOM 1118 C CA . LYS A 1 146 ? 36.107 37.179 13.999 1.00 42.00 145 LYS A CA 1
ATOM 1119 C C . LYS A 1 146 ? 37.025 38.329 13.668 1.00 42.51 145 LYS A C 1
ATOM 1120 O O . LYS A 1 146 ? 37.281 39.182 14.500 1.00 41.65 145 LYS A O 1
ATOM 1126 N N . LYS A 1 147 ? 37.515 38.337 12.433 1.00 46.36 146 LYS A N 1
ATOM 1127 C CA . LYS A 1 147 ? 38.396 39.385 11.930 1.00 48.16 146 LYS A CA 1
ATOM 1128 C C . LYS A 1 147 ? 37.826 39.975 10.649 1.00 49.60 146 LYS A C 1
ATOM 1129 O O . LYS A 1 147 ? 38.337 39.733 9.567 1.00 52.39 146 LYS A O 1
ATOM 1135 N N . PRO A 1 148 ? 36.790 40.803 10.767 1.00 51.24 147 PRO A N 1
ATOM 1136 C CA . PRO A 1 148 ? 36.102 41.246 9.559 1.00 53.09 147 PRO A CA 1
ATOM 1137 C C . PRO A 1 148 ? 36.775 42.363 8.744 1.00 53.26 147 PRO A C 1
ATOM 1138 O O . PRO A 1 148 ? 36.314 42.651 7.634 1.00 53.04 147 PRO A O 1
ATOM 1142 N N . PHE A 1 149 ? 37.834 42.978 9.277 1.00 52.94 148 PHE A N 1
ATOM 1143 C CA . PHE A 1 149 ? 38.465 44.148 8.645 1.00 52.04 148 PHE A CA 1
ATOM 1144 C C . PHE A 1 149 ? 39.833 43.851 8.041 1.00 51.48 148 PHE A C 1
ATOM 1145 O O . PHE A 1 149 ? 40.403 42.794 8.291 1.00 50.75 148 PHE A O 1
ATOM 1153 N N . LYS A 1 150 ? 40.345 44.791 7.241 1.00 51.11 149 LYS A N 1
ATOM 1154 C CA . LYS A 1 150 ? 41.667 44.649 6.610 1.00 50.25 149 LYS A CA 1
ATOM 1155 C C . LYS A 1 150 ? 42.762 44.543 7.677 1.00 49.63 149 LYS A C 1
ATOM 1156 O O . LYS A 1 150 ? 43.719 43.792 7.505 1.00 49.37 149 LYS A O 1
ATOM 1158 N N . TYR A 1 151 ? 42.596 45.275 8.780 1.00 50.02 150 TYR A N 1
ATOM 1159 C CA . TYR A 1 151 ? 43.541 45.271 9.905 1.00 50.05 150 TYR A CA 1
ATOM 1160 C C . TYR A 1 151 ? 42.878 45.055 11.272 1.00 47.59 150 TYR A C 1
ATOM 1161 O O . TYR A 1 151 ? 41.655 44.990 11.388 1.00 45.93 150 TYR A O 1
ATOM 1170 N N . GLY A 1 152 ? 43.720 44.961 12.301 1.00 45.97 151 GLY A N 1
ATOM 1171 C CA . GLY A 1 152 ? 43.292 44.766 13.680 1.00 44.56 151 GLY A CA 1
ATOM 1172 C C . GLY A 1 152 ? 43.885 43.493 14.248 1.00 43.07 151 GLY A C 1
ATOM 1173 O O . GLY A 1 152 ? 43.907 42.481 13.547 1.00 41.66 151 GLY A O 1
ATOM 1174 N N . ILE A 1 153 ? 44.368 43.566 15.502 1.00 41.90 152 ILE A N 1
ATOM 1175 C CA . ILE A 1 153 ? 44.937 42.440 16.263 1.00 41.34 152 ILE A CA 1
ATOM 1176 C C . ILE A 1 153 ? 43.827 41.915 17.168 1.00 40.14 152 ILE A C 1
ATOM 1177 O O . ILE A 1 153 ? 43.323 42.637 18.038 1.00 38.42 152 ILE A O 1
ATOM 1182 N N . HIS A 1 154 ? 43.428 40.665 16.960 1.00 38.83 153 HIS A N 1
ATOM 1183 C CA . HIS A 1 154 ? 42.408 40.064 17.793 1.00 38.35 153 HIS A CA 1
ATOM 1184 C C . HIS A 1 154 ? 42.943 39.772 19.206 1.00 39.14 153 HIS A C 1
ATOM 1185 O O . HIS A 1 154 ? 44.093 39.371 19.383 1.00 40.37 153 HIS A O 1
ATOM 1192 N N . TYR A 1 155 ? 42.084 39.980 20.203 1.00 38.05 154 TYR A N 1
ATOM 1193 C CA . TYR A 1 155 ? 42.411 39.750 21.600 1.00 38.12 154 TYR A CA 1
ATOM 1194 C C . TYR A 1 155 ? 43.065 38.388 21.837 1.00 39.45 154 TYR A C 1
ATOM 1195 O O . TYR A 1 155 ? 44.000 38.266 22.628 1.00 40.34 154 TYR A O 1
ATOM 1204 N N . SER A 1 156 ? 42.549 37.370 21.151 1.00 40.83 155 SER A N 1
ATOM 1205 C CA . SER A 1 156 ? 43.005 35.992 21.290 1.00 41.37 155 SER A CA 1
ATOM 1206 C C . SER A 1 156 ? 44.421 35.727 20.781 1.00 42.50 155 SER A C 1
ATOM 1207 O O . SER A 1 156 ? 45.028 34.711 21.147 1.00 44.52 155 SER A O 1
ATOM 1210 N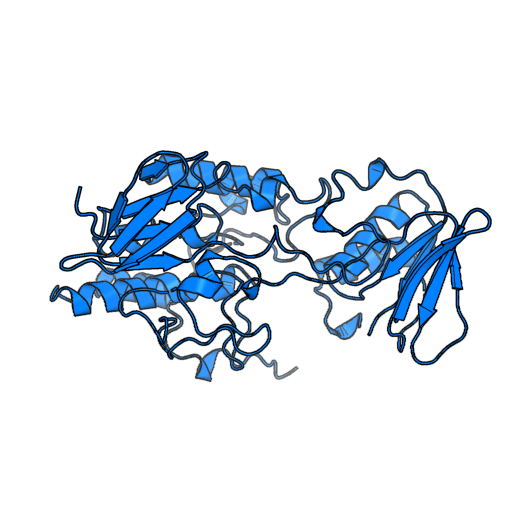 N . GLU A 1 157 ? 44.947 36.651 19.979 1.00 42.57 156 GLU A N 1
ATOM 1211 C CA . GLU A 1 157 ? 46.288 36.544 19.399 1.00 43.41 156 GLU A CA 1
ATOM 1212 C C . GLU A 1 157 ? 47.355 37.371 20.143 1.00 42.17 156 GLU A C 1
ATOM 1213 O O . GLU A 1 157 ? 48.519 37.391 19.740 1.00 40.86 156 GLU A O 1
ATOM 1219 N N . ILE A 1 158 ? 46.964 38.055 21.218 1.00 42.03 157 ILE A N 1
ATOM 1220 C CA . ILE A 1 158 ? 47.912 38.800 22.056 1.00 38.05 157 ILE A CA 1
ATOM 1221 C C . ILE A 1 158 ? 48.527 37.831 23.057 1.00 40.25 157 ILE A C 1
ATOM 1222 O O . ILE A 1 158 ? 47.819 37.151 23.781 1.00 41.89 157 ILE A O 1
ATOM 1227 N N . GLU A 1 159 ? 49.848 37.718 23.066 1.00 43.25 158 GLU A N 1
ATOM 1228 C CA . GLU A 1 159 ? 50.512 36.842 24.026 1.00 45.78 158 GLU A CA 1
ATOM 1229 C C . GLU A 1 159 ? 50.613 37.507 25.371 1.00 43.64 158 GLU A C 1
ATOM 1230 O O . GLU A 1 159 ? 50.408 36.891 26.406 1.00 44.08 158 GLU A O 1
ATOM 1236 N N . ASP A 1 160 ? 50.960 38.781 25.363 1.00 44.27 159 ASP A N 1
ATOM 1237 C CA . ASP A 1 160 ? 51.164 39.487 26.590 1.00 43.41 159 ASP A CA 1
ATOM 1238 C C . ASP A 1 160 ? 50.952 40.952 26.334 1.00 42.12 159 ASP A C 1
ATOM 1239 O O . ASP A 1 160 ? 51.658 41.550 25.538 1.00 43.35 159 ASP A O 1
ATOM 1244 N N . PHE A 1 161 ? 49.975 41.528 27.021 1.00 43.72 160 PHE A N 1
ATOM 1245 C CA . PHE A 1 161 ? 49.687 42.957 26.914 1.00 43.45 160 PHE A CA 1
ATOM 1246 C C . PHE A 1 161 ? 50.887 43.848 27.333 1.00 46.14 160 PHE A C 1
ATOM 1247 O O . PHE A 1 161 ? 50.972 45.016 26.918 1.00 44.25 160 PHE A O 1
ATOM 1255 N N . ASP A 1 162 ? 51.813 43.293 28.126 1.00 47.71 161 ASP A N 1
ATOM 1256 C CA . ASP A 1 162 ? 53.043 44.009 28.487 1.00 49.12 161 ASP A CA 1
ATOM 1257 C C . ASP A 1 162 ? 53.945 44.281 27.295 1.00 48.33 161 ASP A C 1
ATOM 1258 O O . ASP A 1 162 ? 54.742 45.210 27.348 1.00 50.43 161 ASP A O 1
ATOM 1263 N N . ASN A 1 163 ? 53.839 43.493 26.227 1.00 46.26 162 ASN A N 1
ATOM 1264 C CA . ASN A 1 163 ? 54.661 43.733 25.060 1.00 46.64 162 ASN A CA 1
ATOM 1265 C C . ASN A 1 163 ? 54.286 45.005 24.315 1.00 47.78 162 ASN A C 1
ATOM 1266 O O . ASN A 1 163 ? 55.061 45.466 23.485 1.00 47.87 162 ASN A O 1
ATOM 1271 N N . PHE A 1 164 ? 53.096 45.559 24.575 1.00 48.70 163 PHE A N 1
ATOM 1272 C CA . PHE A 1 164 ? 52.712 46.832 23.974 1.00 47.09 163 PHE A CA 1
ATOM 1273 C C . PHE A 1 164 ? 53.414 47.953 24.696 1.00 46.98 163 PHE A C 1
ATOM 1274 O O . PHE A 1 164 ? 53.345 48.039 25.924 1.00 46.80 163 PHE A O 1
ATOM 1282 N N . ASN A 1 165 ? 54.071 48.822 23.938 1.00 46.52 164 ASN A N 1
ATOM 1283 C CA . ASN A 1 165 ? 54.682 50.000 24.522 1.00 47.35 164 ASN A CA 1
ATOM 1284 C C . ASN A 1 165 ? 53.590 50.936 25.025 1.00 46.84 164 ASN A C 1
ATOM 1285 O O . ASN A 1 165 ? 52.502 50.989 24.446 1.00 46.12 164 ASN A O 1
ATOM 1290 N N . LYS A 1 166 ? 53.897 51.685 26.079 1.00 46.96 165 LYS A N 1
ATOM 1291 C CA . LYS A 1 166 ? 53.013 52.738 26.582 1.00 47.11 165 LYS A CA 1
ATOM 1292 C C . LYS A 1 166 ? 52.642 53.677 25.427 1.00 46.14 165 LYS A C 1
ATOM 1293 O O . LYS A 1 166 ? 53.512 54.091 24.641 1.00 46.81 165 LYS A O 1
ATOM 1299 N N . GLY A 1 167 ? 51.354 53.993 25.313 1.00 43.95 166 GLY A N 1
ATOM 1300 C CA . GLY A 1 167 ? 50.897 54.862 24.252 1.00 41.94 166 GLY A CA 1
ATOM 1301 C C . GLY A 1 167 ? 49.395 54.989 24.106 1.00 41.16 166 GLY A C 1
ATOM 1302 O O . GLY A 1 167 ? 48.662 54.970 25.078 1.00 40.48 166 GLY A O 1
ATOM 1303 N N . GLN A 1 168 ? 48.954 55.095 22.861 1.00 40.89 167 GLN A N 1
ATOM 1304 C CA . GLN A 1 168 ? 47.571 55.360 22.510 1.00 40.68 167 GLN A CA 1
ATOM 1305 C C . GLN A 1 168 ? 46.989 54.207 21.727 1.00 40.26 167 GLN A C 1
ATOM 1306 O O . GLN A 1 168 ? 47.390 53.953 20.558 1.00 38.20 167 GLN A O 1
ATOM 1312 N N . TYR A 1 169 ? 45.999 53.564 22.341 1.00 39.66 168 TYR A N 1
ATOM 1313 C CA . TYR A 1 169 ? 45.392 52.390 21.768 1.00 39.50 168 TYR A CA 1
ATOM 1314 C C . TYR A 1 169 ? 43.894 52.527 21.634 1.00 38.47 168 TYR A C 1
ATOM 1315 O O . TYR A 1 169 ? 43.264 53.276 22.379 1.00 37.23 168 TYR A O 1
ATOM 1324 N N . VAL A 1 170 ? 43.358 51.802 20.653 1.00 36.91 169 VAL A N 1
ATOM 1325 C CA . VAL A 1 170 ? 41.938 51.705 20.400 1.00 34.71 169 VAL A CA 1
ATOM 1326 C C . VAL A 1 170 ? 41.548 50.249 20.536 1.00 37.14 169 VAL A C 1
ATOM 1327 O O . VAL A 1 170 ? 42.255 49.348 20.049 1.00 37.76 169 VAL A O 1
ATOM 1331 N N . VAL A 1 171 ? 40.429 50.011 21.221 1.00 37.69 170 VAL A N 1
ATOM 1332 C CA . VAL A 1 171 ? 39.861 48.667 21.385 1.00 34.98 170 VAL A CA 1
ATOM 1333 C C . VAL A 1 171 ? 38.464 48.687 20.788 1.00 35.59 170 VAL A C 1
ATOM 1334 O O . VAL A 1 171 ? 37.698 49.604 21.048 1.00 34.03 170 VAL A O 1
ATOM 1338 N N . ILE A 1 172 ? 38.150 47.690 19.964 1.00 38.38 171 ILE A N 1
ATOM 1339 C CA . ILE A 1 172 ? 36.827 47.565 19.327 1.00 39.52 171 ILE A CA 1
ATOM 1340 C C . ILE A 1 172 ? 36.097 46.373 19.937 1.00 39.43 171 ILE A C 1
ATOM 1341 O O . ILE A 1 172 ? 36.565 45.242 19.840 1.00 40.84 171 ILE A O 1
ATOM 1346 N N . GLY A 1 173 ? 34.944 46.636 20.538 1.00 40.44 172 GLY A N 1
ATOM 1347 C CA . GLY A 1 173 ? 34.164 45.629 21.246 1.00 42.11 172 GLY A CA 1
ATOM 1348 C C . GLY A 1 173 ? 34.122 45.950 22.726 1.00 45.25 172 GLY A C 1
ATOM 1349 O O . GLY A 1 173 ? 35.153 45.961 23.380 1.00 46.96 172 GLY A O 1
ATOM 1350 N N . GLY A 1 174 ? 32.931 46.217 23.254 1.00 47.96 173 GLY A N 1
ATOM 1351 C CA . GLY A 1 174 ? 32.773 46.590 24.651 1.00 50.17 173 GLY A CA 1
ATOM 1352 C C . GLY A 1 174 ? 32.180 45.456 25.456 1.00 52.14 173 GLY A C 1
ATOM 1353 O O . GLY A 1 174 ? 31.049 45.516 25.898 1.00 56.30 173 GLY A O 1
ATOM 1354 N N . ASN A 1 175 ? 32.969 44.421 25.658 1.00 52.90 174 ASN A N 1
ATOM 1355 C CA . ASN A 1 175 ? 32.525 43.222 26.326 1.00 50.86 174 ASN A CA 1
ATOM 1356 C C . ASN A 1 175 ? 33.602 42.870 27.322 1.00 48.70 174 ASN A C 1
ATOM 1357 O O . ASN A 1 175 ? 34.531 43.652 27.520 1.00 48.21 174 ASN A O 1
ATOM 1362 N N . GLU A 1 176 ? 33.478 41.710 27.959 1.00 45.93 175 GLU A N 1
ATOM 1363 C CA . GLU A 1 176 ? 34.457 41.291 28.938 1.00 44.10 175 GLU A CA 1
ATOM 1364 C C . GLU A 1 176 ? 35.905 41.415 28.429 1.00 42.89 175 GLU A C 1
ATOM 1365 O O . GLU A 1 176 ? 36.754 41.979 29.117 1.00 47.15 175 GLU A O 1
ATOM 1371 N N . SER A 1 177 ? 36.188 40.927 27.230 1.00 41.49 176 SER A N 1
ATOM 1372 C CA . SER A 1 177 ? 37.564 40.959 26.690 1.00 40.87 176 SER A CA 1
ATOM 1373 C C . SER A 1 177 ? 38.038 42.370 26.324 1.00 40.44 176 SER A C 1
ATOM 1374 O O . SER A 1 177 ? 39.202 42.736 26.557 1.00 37.97 176 SER A O 1
ATOM 1377 N N . GLY A 1 178 ? 37.129 43.165 25.759 1.00 39.57 177 GLY A N 1
ATOM 1378 C CA . GLY A 1 178 ? 37.426 44.530 25.408 1.00 38.21 177 GLY A CA 1
ATOM 1379 C C . GLY A 1 178 ? 37.757 45.376 26.616 1.00 37.38 177 GLY A C 1
ATOM 1380 O O . GLY A 1 178 ? 38.709 46.139 26.575 1.00 39.72 177 GLY A O 1
ATOM 1381 N N . PHE A 1 179 ? 36.971 45.261 27.686 1.00 36.56 178 PHE A N 1
ATOM 1382 C CA . PHE A 1 179 ? 37.260 46.010 28.921 1.00 37.93 178 PHE A CA 1
ATOM 1383 C C . PHE A 1 179 ? 38.517 45.476 29.606 1.00 38.33 178 PHE A C 1
ATOM 1384 O O . PHE A 1 179 ? 39.282 46.245 30.171 1.00 40.05 178 PHE A O 1
ATOM 1392 N N . ASP A 1 180 ? 38.768 44.171 29.514 1.00 39.22 179 ASP A N 1
ATOM 1393 C CA . ASP A 1 180 ? 40.020 43.616 30.033 1.00 39.33 179 ASP A CA 1
ATOM 1394 C C . ASP A 1 180 ? 41.206 44.199 29.277 1.00 37.54 179 ASP A C 1
ATOM 1395 O O . ASP A 1 180 ? 42.197 44.576 29.878 1.00 37.94 179 ASP A O 1
ATOM 1400 N N . ALA A 1 181 ? 41.105 44.277 27.953 1.00 38.33 180 ALA A N 1
ATOM 1401 C CA . ALA A 1 181 ? 42.178 44.847 27.138 1.00 37.24 180 ALA A CA 1
ATOM 1402 C C . ALA A 1 181 ? 42.473 46.294 27.586 1.00 39.39 180 ALA A C 1
ATOM 1403 O O . ALA A 1 181 ? 43.639 46.674 27.779 1.00 41.15 180 ALA A O 1
ATOM 1405 N N . ALA A 1 182 ? 41.415 47.080 27.766 1.00 38.56 181 ALA A N 1
ATOM 1406 C CA . ALA A 1 182 ? 41.524 48.463 28.210 1.00 37.94 181 ALA A CA 1
ATOM 1407 C C . ALA A 1 182 ? 42.229 48.529 29.542 1.00 40.30 181 ALA A C 1
ATOM 1408 O O . ALA A 1 182 ? 43.113 49.334 29.734 1.00 44.34 181 ALA A O 1
ATOM 1410 N N . TYR A 1 183 ? 41.813 47.685 30.478 1.00 42.77 182 TYR A N 1
ATOM 1411 C CA . TYR A 1 183 ? 42.389 47.652 31.819 1.00 41.34 182 TYR A CA 1
ATOM 1412 C C . TYR A 1 183 ? 43.854 47.226 31.812 1.00 41.39 182 TYR A C 1
ATOM 1413 O O . TYR A 1 183 ? 44.654 47.785 32.538 1.00 40.65 182 TYR A O 1
ATOM 1422 N N . GLN A 1 184 ? 44.195 46.220 31.014 1.00 43.29 183 GLN A N 1
ATOM 1423 C CA . GLN A 1 184 ? 45.586 45.736 30.945 1.00 42.77 183 GLN A CA 1
ATOM 1424 C C . GLN A 1 184 ? 46.509 46.818 30.399 1.00 40.74 183 GLN A C 1
ATOM 1425 O O . GLN A 1 184 ? 47.578 47.071 30.945 1.00 38.52 183 GLN A O 1
ATOM 1431 N N . LEU A 1 185 ? 46.087 47.457 29.320 1.00 41.89 184 LEU A N 1
ATOM 1432 C CA . LEU A 1 185 ? 46.868 48.546 28.728 1.00 41.30 184 LEU A CA 1
ATOM 1433 C C . LEU A 1 185 ? 46.923 49.764 29.652 1.00 42.51 184 LEU A C 1
ATOM 1434 O O . LEU A 1 185 ? 47.996 50.286 29.891 1.00 43.37 184 LEU A O 1
ATOM 1439 N N . ALA A 1 186 ? 45.784 50.179 30.208 1.00 44.65 185 ALA A N 1
ATOM 1440 C CA . ALA A 1 186 ? 45.731 51.357 31.088 1.00 47.17 185 ALA A CA 1
ATOM 1441 C C . ALA A 1 186 ? 46.553 51.183 32.359 1.00 51.28 185 ALA A C 1
ATOM 1442 O O . ALA A 1 186 ? 47.161 52.144 32.841 1.00 54.83 185 ALA A O 1
ATOM 1444 N N . LYS A 1 187 ? 46.566 49.977 32.920 1.00 54.07 186 LYS A N 1
ATOM 1445 C CA . LYS A 1 187 ? 47.346 49.734 34.134 1.00 55.73 186 LYS A CA 1
ATOM 1446 C C . LYS A 1 187 ? 48.849 49.954 33.880 1.00 53.91 186 LYS A C 1
ATOM 1447 O O . LYS A 1 187 ? 49.574 50.269 34.824 1.00 53.46 186 LYS A O 1
ATOM 1453 N N . ASN A 1 188 ? 49.296 49.835 32.622 1.00 52.76 187 ASN A N 1
ATOM 1454 C CA . ASN A 1 188 ? 50.694 50.149 32.248 1.00 53.76 187 ASN A CA 1
ATOM 1455 C C . ASN A 1 188 ? 50.900 51.605 31.784 1.00 53.57 187 ASN A C 1
ATOM 1456 O O . ASN A 1 188 ? 51.964 51.948 31.256 1.00 54.76 187 ASN A O 1
ATOM 1458 N N . GLY A 1 189 ? 49.870 52.446 31.958 1.00 52.49 188 GLY A N 1
ATOM 1459 C CA . GLY A 1 189 ? 49.942 53.884 31.660 1.00 50.14 188 GLY A CA 1
ATOM 1460 C C . GLY A 1 189 ? 49.535 54.354 30.268 1.00 48.93 188 GLY A C 1
ATOM 1461 O O . GLY A 1 189 ? 49.656 55.542 29.968 1.00 47.13 188 GLY A O 1
ATOM 1462 N N . SER A 1 190 ? 49.053 53.447 29.418 1.00 46.36 189 SER A N 1
ATOM 1463 C CA . SER A 1 190 ? 48.517 53.828 28.102 1.00 45.06 189 SER A CA 1
ATOM 1464 C C . SER A 1 190 ? 47.132 54.517 28.205 1.00 44.15 189 SER A C 1
ATOM 1465 O O . SER A 1 190 ? 46.414 54.345 29.206 1.00 43.78 189 SER A O 1
ATOM 1468 N N . ASP A 1 191 ? 46.780 55.296 27.175 1.00 42.49 190 ASP A N 1
ATOM 1469 C CA . ASP A 1 191 ? 45.448 55.907 27.026 1.00 42.52 190 ASP A CA 1
ATOM 1470 C C . ASP A 1 191 ? 44.655 55.050 26.061 1.00 40.88 190 ASP A C 1
ATOM 1471 O O . ASP A 1 191 ? 45.146 54.708 24.993 1.00 40.69 190 ASP A O 1
ATOM 1476 N N . ILE A 1 192 ? 43.424 54.709 26.420 1.00 41.21 191 ILE A N 1
ATOM 1477 C CA . ILE A 1 192 ? 42.606 53.841 25.584 1.00 40.44 191 ILE A CA 1
ATOM 1478 C C . ILE A 1 192 ? 41.294 54.492 25.172 1.00 39.01 191 ILE A C 1
ATOM 1479 O O . ILE A 1 192 ? 40.635 55.136 25.980 1.00 39.12 191 ILE A O 1
ATOM 1484 N N . ALA A 1 193 ? 40.942 54.305 23.905 1.00 37.92 192 ALA A N 1
ATOM 1485 C CA . ALA A 1 193 ? 39.649 54.683 23.351 1.00 38.91 192 ALA A CA 1
ATOM 1486 C C . ALA A 1 193 ? 38.944 53.358 23.032 1.00 40.43 192 ALA A C 1
ATOM 1487 O O . ALA A 1 193 ? 39.491 52.504 22.335 1.00 37.72 192 ALA A O 1
ATOM 1489 N N . LEU A 1 194 ? 37.739 53.173 23.563 1.00 42.62 193 LEU A N 1
ATOM 1490 C CA . LEU A 1 194 ? 36.992 51.942 23.330 1.00 42.33 193 LEU A CA 1
ATOM 1491 C C . LEU A 1 194 ? 35.761 52.286 22.505 1.00 43.04 193 LEU A C 1
ATOM 1492 O O . LEU A 1 194 ? 35.103 53.280 22.762 1.00 40.78 193 LEU A O 1
ATOM 1497 N N . TYR A 1 195 ? 35.512 51.493 21.464 1.00 45.58 194 TYR A N 1
ATOM 1498 C CA . TYR A 1 195 ? 34.335 51.638 20.605 1.00 47.03 194 TYR A CA 1
ATOM 1499 C C . TYR A 1 195 ? 33.485 50.381 20.745 1.00 48.93 194 TYR A C 1
ATOM 1500 O O . TYR A 1 195 ? 33.980 49.279 20.584 1.00 47.34 194 TYR A O 1
ATOM 1509 N N . THR A 1 196 ? 32.204 50.566 21.044 1.00 54.80 195 THR A N 1
ATOM 1510 C CA . THR A 1 196 ? 31.288 49.455 21.353 1.00 57.77 195 THR A CA 1
ATOM 1511 C C . THR A 1 196 ? 29.968 49.547 20.551 1.00 60.44 195 THR A C 1
ATOM 1512 O O . THR A 1 196 ? 29.490 50.645 20.261 1.00 61.13 195 THR A O 1
ATOM 1516 N N . SER A 1 197 ? 29.409 48.391 20.179 1.00 64.11 196 SER A N 1
ATOM 1517 C CA . SER A 1 197 ? 28.131 48.305 19.424 1.00 65.91 196 SER A CA 1
ATOM 1518 C C . SER A 1 197 ? 26.956 49.010 20.137 1.00 67.91 196 SER A C 1
ATOM 1519 O O . SER A 1 197 ? 26.646 48.737 21.308 1.00 68.92 196 SER A O 1
ATOM 1521 N N . PRO A 1 208 ? 27.589 49.713 28.177 1.00 85.44 207 PRO A N 1
ATOM 1522 C CA . PRO A 1 208 ? 27.908 48.276 28.136 1.00 85.32 207 PRO A CA 1
ATOM 1523 C C . PRO A 1 208 ? 28.496 47.772 29.449 1.00 85.06 207 PRO A C 1
ATOM 1524 O O . PRO A 1 208 ? 28.538 46.553 29.681 1.00 84.62 207 PRO A O 1
ATOM 1528 N N . SER A 1 209 ? 28.926 48.719 30.291 1.00 84.18 208 SER A N 1
ATOM 1529 C CA . SER A 1 209 ? 29.422 48.441 31.639 1.00 82.81 208 SER A CA 1
ATOM 1530 C C . SER A 1 209 ? 28.354 47.787 32.541 1.00 82.66 208 SER A C 1
ATOM 1531 O O . SER A 1 209 ? 28.686 47.230 33.592 1.00 83.42 208 SER A O 1
ATOM 1534 N N . VAL A 1 210 ? 27.083 47.865 32.136 1.00 81.56 209 VAL A N 1
ATOM 1535 C CA . VAL A 1 210 ? 25.971 47.255 32.891 1.00 78.28 209 VAL A CA 1
ATOM 1536 C C . VAL A 1 210 ? 25.958 45.695 32.795 1.00 77.10 209 VAL A C 1
ATOM 1537 O O . VAL A 1 210 ? 25.555 45.025 33.762 1.00 79.43 209 VAL A O 1
ATOM 1541 N N . ARG A 1 211 ? 26.431 45.123 31.679 1.00 72.24 210 ARG A N 1
ATOM 1542 C CA . ARG A 1 211 ? 26.471 43.643 31.512 1.00 70.21 210 ARG A CA 1
ATOM 1543 C C . ARG A 1 211 ? 27.721 43.000 32.171 1.00 62.59 210 ARG A C 1
ATOM 1544 O O . ARG A 1 211 ? 27.812 41.779 32.381 1.00 60.64 210 ARG A O 1
ATOM 1546 N N . LEU A 1 212 ? 28.648 43.868 32.547 1.00 56.54 211 LEU A N 1
ATOM 1547 C CA . LEU A 1 212 ? 29.987 43.501 32.979 1.00 51.17 211 LEU A CA 1
ATOM 1548 C C . LEU A 1 212 ? 30.017 42.798 34.331 1.00 45.33 211 LEU A C 1
ATOM 1549 O O . LEU A 1 212 ? 29.309 43.192 35.252 1.00 45.31 211 LEU A O 1
ATOM 1554 N N . SER A 1 213 ? 30.841 41.760 34.437 1.00 40.83 212 SER A N 1
ATOM 1555 C CA . SER A 1 213 ? 31.022 41.027 35.684 1.00 37.59 212 SER A CA 1
ATOM 1556 C C . SER A 1 213 ? 31.625 41.906 36.785 1.00 35.58 212 SER A C 1
ATOM 1557 O O . SER A 1 213 ? 32.338 42.861 36.530 1.00 35.18 212 SER A O 1
ATOM 1560 N N . PRO A 1 214 ? 31.332 41.577 38.037 1.00 33.67 213 PRO A N 1
ATOM 1561 C CA . PRO A 1 214 ? 31.951 42.315 39.114 1.00 33.76 213 PRO A CA 1
ATOM 1562 C C . PRO A 1 214 ? 33.480 42.369 39.032 1.00 35.19 213 PRO A C 1
ATOM 1563 O O . PRO A 1 214 ? 34.044 43.417 39.263 1.00 37.76 213 PRO A O 1
ATOM 1567 N N . TYR A 1 215 ? 34.136 41.266 38.690 1.00 35.66 214 TYR A N 1
ATOM 1568 C CA . TYR A 1 215 ? 35.597 41.243 38.639 1.00 38.21 214 TYR A CA 1
ATOM 1569 C C . TYR A 1 215 ? 36.182 42.313 37.703 1.00 39.29 214 TYR A C 1
ATOM 1570 O O . TYR A 1 215 ? 37.037 43.088 38.103 1.00 35.24 214 TYR A O 1
ATOM 1579 N N . THR A 1 216 ? 35.719 42.326 36.458 1.00 41.50 215 THR A N 1
ATOM 1580 C CA . THR A 1 216 ? 36.166 43.299 35.494 1.00 41.06 215 THR A CA 1
ATOM 1581 C C . THR A 1 216 ? 35.654 44.682 35.817 1.00 41.21 215 THR A C 1
ATOM 1582 O O . THR A 1 216 ? 36.389 45.660 35.673 1.00 41.81 215 THR A O 1
ATOM 1586 N N . ARG A 1 217 ? 34.421 44.785 36.286 1.00 42.52 216 ARG A N 1
ATOM 1587 C CA . ARG A 1 217 ? 33.907 46.104 36.681 1.00 42.85 216 ARG A CA 1
ATOM 1588 C C . ARG A 1 217 ? 34.753 46.756 37.787 1.00 41.01 216 ARG A C 1
ATOM 1589 O O . ARG A 1 217 ? 35.028 47.939 37.728 1.00 38.45 216 ARG A O 1
ATOM 1597 N N . GLN A 1 218 ? 35.167 45.990 38.792 1.00 41.46 217 GLN A N 1
ATOM 1598 C CA . GLN A 1 218 ? 35.944 46.555 39.888 1.00 40.17 217 GLN A CA 1
ATOM 1599 C C . GLN A 1 218 ? 37.381 46.874 39.503 1.00 40.31 217 GLN A C 1
ATOM 1600 O O . GLN A 1 218 ? 37.920 47.876 39.952 1.00 38.19 217 GLN A O 1
ATOM 1606 N N . ARG A 1 219 ? 37.994 46.054 38.654 1.00 40.05 218 ARG A N 1
ATOM 1607 C CA . ARG A 1 219 ? 39.362 46.302 38.226 1.00 41.16 218 ARG A CA 1
ATOM 1608 C C . ARG A 1 219 ? 39.464 47.559 37.366 1.00 42.58 218 ARG A C 1
ATOM 1609 O O . ARG A 1 219 ? 40.430 48.339 37.474 1.00 43.38 218 ARG A O 1
ATOM 1617 N N . LEU A 1 220 ? 38.502 47.672 36.453 1.00 42.92 219 LEU A N 1
ATOM 1618 C CA . LEU A 1 220 ? 38.362 48.790 35.523 1.00 43.58 219 LEU A CA 1
ATOM 1619 C C . LEU A 1 220 ? 38.086 50.083 36.312 1.00 42.77 219 LEU A C 1
ATOM 1620 O O . LEU A 1 220 ? 38.666 51.144 36.058 1.00 43.85 219 LEU A O 1
ATOM 1625 N N . GLY A 1 221 ? 37.213 49.977 37.287 1.00 41.29 220 GLY A N 1
ATOM 1626 C CA . GLY A 1 221 ? 36.845 51.127 38.080 1.00 43.46 220 GLY A CA 1
ATOM 1627 C C . GLY A 1 221 ? 37.966 51.611 38.951 1.00 45.13 220 GLY A C 1
ATOM 1628 O O . GLY A 1 221 ? 38.025 52.800 39.283 1.00 48.90 220 GLY A O 1
ATOM 1629 N N . ASN A 1 222 ? 38.863 50.711 39.331 1.00 44.47 221 ASN A N 1
ATOM 1630 C CA . ASN A 1 222 ? 39.934 51.093 40.220 1.00 44.28 221 ASN A CA 1
ATOM 1631 C C . ASN A 1 222 ? 41.017 51.853 39.472 1.00 42.99 221 ASN A C 1
ATOM 1632 O O . ASN A 1 222 ? 41.450 52.889 39.942 1.00 42.31 221 ASN A O 1
ATOM 1637 N N . VAL A 1 223 ? 41.440 51.361 38.314 1.00 43.64 222 VAL A N 1
ATOM 1638 C CA . VAL A 1 223 ? 42.424 52.096 37.514 1.00 43.37 222 VAL A CA 1
ATOM 1639 C C . VAL A 1 223 ? 41.869 53.451 37.078 1.00 45.39 222 VAL A C 1
ATOM 1640 O O . VAL A 1 223 ? 42.597 54.428 37.094 1.00 51.88 222 VAL A O 1
ATOM 1644 N N . ILE A 1 224 ? 40.591 53.512 36.707 1.00 46.51 223 ILE A N 1
ATOM 1645 C CA . ILE A 1 224 ? 39.920 54.776 36.373 1.00 45.52 223 ILE A CA 1
ATOM 1646 C C . ILE A 1 224 ? 39.890 55.738 37.563 1.00 48.69 223 ILE A C 1
ATOM 1647 O O . ILE A 1 224 ? 40.228 56.907 37.411 1.00 49.25 223 ILE A O 1
ATOM 1652 N N . LYS A 1 225 ? 39.466 55.254 38.735 1.00 51.70 224 LYS A N 1
ATOM 1653 C CA . LYS A 1 225 ? 39.415 56.083 39.955 1.00 52.07 224 LYS A CA 1
ATOM 1654 C C . LYS A 1 225 ? 40.795 56.624 40.307 1.00 56.03 224 LYS A C 1
ATOM 1655 O O . LYS A 1 225 ? 40.897 57.670 40.953 1.00 57.78 224 LYS A O 1
ATOM 1661 N N . GLN A 1 226 ? 41.841 55.907 39.887 1.00 56.77 225 GLN A N 1
ATOM 1662 C CA . GLN A 1 226 ? 43.224 56.339 40.056 1.00 57.71 225 GLN A CA 1
ATOM 1663 C C . GLN A 1 226 ? 43.727 57.152 38.854 1.00 58.93 225 GLN A C 1
ATOM 1664 O O . GLN A 1 226 ? 44.934 57.276 38.628 1.00 59.52 225 GLN A O 1
ATOM 1670 N N . GLY A 1 227 ? 42.803 57.692 38.066 1.00 58.95 226 GLY A N 1
ATOM 1671 C CA . GLY A 1 227 ? 43.156 58.601 36.985 1.00 56.97 226 GLY A CA 1
ATOM 1672 C C . GLY A 1 227 ? 43.373 58.008 35.614 1.00 55.82 226 GLY A C 1
ATOM 1673 O O . GLY A 1 227 ? 43.549 58.759 34.670 1.00 56.70 226 GLY A O 1
ATOM 1674 N N . ALA A 1 228 ? 43.361 56.683 35.473 1.00 53.19 227 ALA A N 1
ATOM 1675 C CA . ALA A 1 228 ? 43.552 56.072 34.145 1.00 49.58 227 ALA A CA 1
ATOM 1676 C C . ALA A 1 228 ? 42.631 56.737 33.109 1.00 48.25 227 ALA A C 1
ATOM 1677 O O . ALA A 1 228 ? 41.481 57.129 33.407 1.00 47.85 227 ALA A O 1
ATOM 1679 N N . ARG A 1 229 ? 43.174 56.888 31.905 1.00 46.57 228 ARG A N 1
ATOM 1680 C CA . ARG A 1 229 ? 42.501 57.550 30.812 1.00 46.06 228 ARG A CA 1
ATOM 1681 C C . ARG A 1 229 ? 41.912 56.470 29.914 1.00 44.95 228 ARG A C 1
ATOM 1682 O O . ARG A 1 229 ? 42.590 55.943 29.035 1.00 43.72 228 ARG A O 1
ATOM 1684 N N . ILE A 1 230 ? 40.661 56.102 30.197 1.00 45.70 229 ILE A N 1
ATOM 1685 C CA . ILE A 1 230 ? 39.902 55.120 29.402 1.00 45.52 229 ILE A CA 1
ATOM 1686 C C . ILE A 1 230 ? 38.607 55.786 28.990 1.00 46.17 229 ILE A C 1
ATOM 1687 O O . ILE A 1 230 ? 37.809 56.192 29.830 1.00 46.77 229 ILE A O 1
ATOM 1692 N N . GLU A 1 231 ? 38.401 55.919 27.695 1.00 45.42 230 GLU A N 1
ATOM 1693 C CA . GLU A 1 231 ? 37.199 56.558 27.232 1.00 47.34 230 GLU A CA 1
ATOM 1694 C C . GLU A 1 231 ? 36.412 55.589 26.384 1.00 46.58 230 GLU A C 1
ATOM 1695 O O . GLU A 1 231 ? 36.974 54.641 25.826 1.00 48.27 230 GLU A O 1
ATOM 1709 N N . ASN A 1 233 ? 33.167 55.220 23.498 1.00 46.71 232 ASN A N 1
ATOM 1710 C CA . ASN A 1 233 ? 32.247 55.753 22.517 1.00 49.18 232 ASN A CA 1
ATOM 1711 C C . ASN A 1 233 ? 31.257 54.619 22.250 1.00 52.69 232 ASN A C 1
ATOM 1712 O O . ASN A 1 233 ? 31.659 53.515 21.870 1.00 52.22 232 ASN A O 1
ATOM 1717 N N . VAL A 1 234 ? 29.966 54.898 22.452 1.00 58.96 233 VAL A N 1
ATOM 1718 C CA . VAL A 1 234 ? 28.970 53.842 22.669 1.00 63.72 233 VAL A CA 1
ATOM 1719 C C . VAL A 1 234 ? 27.966 53.521 21.566 1.00 67.74 233 VAL A C 1
ATOM 1720 O O . VAL A 1 234 ? 27.346 52.451 21.619 1.00 71.12 233 VAL A O 1
ATOM 1724 N N . HIS A 1 235 ? 27.760 54.389 20.589 1.00 70.61 234 HIS A N 1
ATOM 1725 C CA . HIS A 1 235 ? 26.927 53.957 19.459 1.00 75.79 234 HIS A CA 1
ATOM 1726 C C . HIS A 1 235 ? 27.715 54.082 18.162 1.00 76.55 234 HIS A C 1
ATOM 1727 O O . HIS A 1 235 ? 27.523 54.999 17.354 1.00 74.56 234 HIS A O 1
ATOM 1734 N N . TYR A 1 236 ? 28.627 53.122 18.010 1.00 77.44 235 TYR A N 1
ATOM 1735 C CA . TYR A 1 236 ? 29.549 53.066 16.891 1.00 77.03 235 TYR A CA 1
ATOM 1736 C C . TYR A 1 236 ? 29.677 51.635 16.382 1.00 76.15 235 TYR A C 1
ATOM 1737 O O . TYR A 1 236 ? 29.787 50.680 17.178 1.00 75.82 235 TYR A O 1
ATOM 1746 N N . THR A 1 237 ? 29.638 51.495 15.056 1.00 74.15 236 THR A N 1
ATOM 1747 C CA . THR A 1 237 ? 29.919 50.214 14.414 1.00 72.78 236 THR A CA 1
ATOM 1748 C C . THR A 1 237 ? 31.012 50.466 13.396 1.00 70.23 236 THR A C 1
ATOM 1749 O O . THR A 1 237 ? 30.933 51.405 12.597 1.00 68.53 236 THR A O 1
ATOM 1753 N N . VAL A 1 238 ? 32.038 49.621 13.455 1.00 68.01 237 VAL A N 1
ATOM 1754 C CA . VAL A 1 238 ? 33.182 49.733 12.579 1.00 65.18 237 VAL A CA 1
ATOM 1755 C C . VAL A 1 238 ? 32.799 49.165 11.213 1.00 63.40 237 VAL A C 1
ATOM 1756 O O . VAL A 1 238 ? 32.165 48.112 11.123 1.00 61.23 237 VAL A O 1
ATOM 1760 N N . LYS A 1 239 ? 33.137 49.920 10.167 1.00 62.36 238 LYS A N 1
ATOM 1761 C CA . LYS A 1 239 ? 32.894 49.517 8.788 1.00 62.06 238 LYS A CA 1
ATOM 1762 C C . LYS A 1 239 ? 34.142 48.766 8.309 1.00 60.38 238 LYS A C 1
ATOM 1763 O O . LYS A 1 239 ? 34.066 47.600 7.886 1.00 58.78 238 LYS A O 1
ATOM 1769 N N . ASP A 1 240 ? 35.291 49.439 8.406 1.00 58.09 239 ASP A N 1
ATOM 1770 C CA . ASP A 1 240 ? 36.562 48.870 7.986 1.00 56.52 239 ASP A CA 1
ATOM 1771 C C . ASP A 1 240 ? 37.707 49.549 8.729 1.00 53.48 239 ASP A C 1
ATOM 1772 O O . ASP A 1 240 ? 37.531 50.625 9.308 1.00 52.33 239 ASP A O 1
ATOM 1777 N N . ILE A 1 241 ? 38.866 48.896 8.724 1.00 51.19 240 ILE A N 1
ATOM 1778 C CA . ILE A 1 241 ? 40.104 49.493 9.210 1.00 51.28 240 ILE A CA 1
ATOM 1779 C C . ILE A 1 241 ? 41.149 49.372 8.086 1.00 53.58 240 ILE A C 1
ATOM 1780 O O . ILE A 1 241 ? 41.341 48.280 7.534 1.00 54.50 240 ILE A O 1
ATOM 1785 N N . ASP A 1 242 ? 41.777 50.504 7.743 1.00 54.39 241 ASP A N 1
ATOM 1786 C CA . ASP A 1 242 ? 42.840 50.594 6.728 1.00 56.15 241 ASP A CA 1
ATOM 1787 C C . ASP A 1 242 ? 44.069 51.283 7.325 1.00 56.40 241 ASP A C 1
ATOM 1788 O O . ASP A 1 242 ? 43.990 51.866 8.406 1.00 53.78 241 ASP A O 1
ATOM 1793 N N . PHE A 1 243 ? 45.206 51.179 6.634 1.00 58.86 242 PHE A N 1
ATOM 1794 C CA . PHE A 1 243 ? 46.451 51.843 7.058 1.00 60.90 242 PHE A CA 1
ATOM 1795 C C . PHE A 1 243 ? 47.026 52.666 5.903 1.00 61.78 242 PHE A C 1
ATOM 1796 O O . PHE A 1 243 ? 47.309 52.125 4.838 1.00 61.43 242 PHE A O 1
ATOM 1804 N N . ASN A 1 244 ? 47.193 53.967 6.127 1.00 63.47 243 ASN A N 1
ATOM 1805 C CA . ASN A 1 244 ? 47.737 54.880 5.119 1.00 65.77 243 ASN A CA 1
ATOM 1806 C C . ASN A 1 244 ? 48.240 56.183 5.747 1.00 64.76 243 ASN A C 1
ATOM 1807 O O . ASN A 1 244 ? 47.743 56.616 6.792 1.00 64.11 243 ASN A O 1
ATOM 1812 N N . ASN A 1 245 ? 49.227 56.799 5.101 1.00 64.18 244 ASN A N 1
ATOM 1813 C CA . ASN A 1 245 ? 49.824 58.042 5.595 1.00 64.23 244 ASN A CA 1
ATOM 1814 C C . ASN A 1 245 ? 50.344 57.885 7.027 1.00 63.16 244 ASN A C 1
ATOM 1815 O O . ASN A 1 245 ? 50.157 58.763 7.867 1.00 63.23 244 ASN A O 1
ATOM 1817 N N . GLY A 1 246 ? 50.988 56.750 7.290 1.00 61.94 245 GLY A N 1
ATOM 1818 C CA . GLY A 1 246 ? 51.608 56.473 8.590 1.00 61.43 245 GLY A CA 1
ATOM 1819 C C . GLY A 1 246 ? 50.697 56.148 9.767 1.00 60.44 245 GLY A C 1
ATOM 1820 O O . GLY A 1 246 ? 51.136 56.211 10.916 1.00 60.84 245 GLY A O 1
ATOM 1821 N N . GLN A 1 247 ? 49.445 55.776 9.511 1.00 59.11 246 GLN A N 1
ATOM 1822 C CA . GLN A 1 247 ? 48.508 55.532 10.611 1.00 58.68 246 GLN A CA 1
ATOM 1823 C C . GLN A 1 247 ? 47.286 54.726 10.202 1.00 55.66 246 GLN A C 1
ATOM 1824 O O . GLN A 1 247 ? 47.025 54.526 9.019 1.00 55.75 246 GLN A O 1
ATOM 1830 N N . TYR A 1 248 ? 46.545 54.272 11.211 1.00 52.46 247 TYR A N 1
ATOM 1831 C CA . TYR A 1 248 ? 45.348 53.474 11.017 1.00 49.57 247 TYR A CA 1
ATOM 1832 C C . TYR A 1 248 ? 44.111 54.349 10.950 1.00 49.28 247 TYR A C 1
ATOM 1833 O O . TYR A 1 248 ? 43.964 55.278 11.746 1.00 48.64 247 TYR A O 1
ATOM 1842 N N . HIS A 1 249 ? 43.214 54.029 10.019 1.00 49.43 248 HIS A N 1
ATOM 1843 C CA . HIS A 1 249 ? 41.979 54.782 9.830 1.00 50.99 248 HIS A CA 1
ATOM 1844 C C . HIS A 1 249 ? 40.747 53.908 10.071 1.00 50.60 248 HIS A C 1
ATOM 1845 O O . HIS A 1 249 ? 40.468 52.988 9.296 1.00 50.52 248 HIS A O 1
ATOM 1852 N N . ILE A 1 250 ? 40.016 54.206 11.146 1.00 50.06 249 ILE A N 1
ATOM 1853 C CA . ILE A 1 250 ? 38.800 53.478 11.475 1.00 51.60 249 ILE A CA 1
ATOM 1854 C C . ILE A 1 250 ? 37.590 54.242 10.940 1.00 55.19 249 ILE A C 1
ATOM 1855 O O . ILE A 1 250 ? 37.337 55.387 11.336 1.00 55.47 249 ILE A O 1
ATOM 1860 N N . SER A 1 251 ? 36.850 53.603 10.038 1.00 58.44 250 SER A N 1
ATOM 1861 C CA . SER A 1 251 ? 35.652 54.195 9.449 1.00 61.40 250 SER A CA 1
ATOM 1862 C C . SER A 1 251 ? 34.424 53.493 10.025 1.00 62.84 250 SER A C 1
ATOM 1863 O O . SER A 1 251 ? 34.399 52.258 10.160 1.00 61.22 250 SER A O 1
ATOM 1866 N N . PHE A 1 252 ? 33.418 54.297 10.379 1.00 65.31 251 PHE A N 1
ATOM 1867 C CA . PHE A 1 252 ? 32.188 53.799 10.998 1.00 66.84 251 PHE A CA 1
ATOM 1868 C C . PHE A 1 252 ? 30.986 53.933 10.062 1.00 68.67 251 PHE A C 1
ATOM 1869 O O . PHE A 1 252 ? 31.025 54.694 9.091 1.00 68.16 251 PHE A O 1
ATOM 1877 N N . ASP A 1 253 ? 29.920 53.190 10.371 1.00 71.07 252 ASP A N 1
ATOM 1878 C CA . ASP A 1 253 ? 28.667 53.258 9.612 1.00 71.87 252 ASP A CA 1
ATOM 1879 C C . ASP A 1 253 ? 28.132 54.691 9.678 1.00 73.71 252 ASP A C 1
ATOM 1880 O O . ASP A 1 253 ? 28.126 55.413 8.672 1.00 74.55 252 ASP A O 1
ATOM 1885 N N . SER A 1 254 ? 27.723 55.111 10.872 1.00 75.41 253 SER A N 1
ATOM 1886 C CA . SER A 1 254 ? 27.291 56.486 11.101 1.00 76.67 253 SER A CA 1
ATOM 1887 C C . SER A 1 254 ? 28.347 57.190 11.962 1.00 77.27 253 SER A C 1
ATOM 1888 O O . SER A 1 254 ? 28.467 56.899 13.160 1.00 78.12 253 SER A O 1
ATOM 1890 N N . GLY A 1 255 ? 29.132 58.083 11.356 1.00 76.69 254 GLY A N 1
ATOM 1891 C CA . GLY A 1 255 ? 30.126 58.860 12.113 1.00 76.27 254 GLY A CA 1
ATOM 1892 C C . GLY A 1 255 ? 31.438 59.141 11.400 1.00 75.78 254 GLY A C 1
ATOM 1893 O O . GLY A 1 255 ? 31.904 58.335 10.585 1.00 76.50 254 GLY A O 1
ATOM 1894 N N . GLN A 1 256 ? 32.044 60.286 11.726 1.00 74.33 255 GLN A N 1
ATOM 1895 C CA . GLN A 1 256 ? 33.336 60.685 11.160 1.00 73.10 255 GLN A CA 1
ATOM 1896 C C . GLN A 1 256 ? 34.411 59.629 11.465 1.00 71.99 255 GLN A C 1
ATOM 1897 O O . GLN A 1 256 ? 34.376 58.976 12.507 1.00 72.76 255 GLN A O 1
ATOM 1899 N N . SER A 1 257 ? 35.350 59.452 10.541 1.00 70.13 256 SER A N 1
ATOM 1900 C CA . SER A 1 257 ? 36.439 58.502 10.724 1.00 67.52 256 SER A CA 1
ATOM 1901 C C . SER A 1 257 ? 37.344 58.945 11.848 1.00 65.24 256 SER A C 1
ATOM 1902 O O . SER A 1 257 ? 37.308 60.104 12.273 1.00 64.59 256 SER A O 1
ATOM 1905 N N . VAL A 1 258 ? 38.147 57.993 12.315 1.00 62.15 257 VAL A N 1
ATOM 1906 C CA . VAL A 1 258 ? 39.126 58.209 13.371 1.00 59.32 257 VAL A CA 1
ATOM 1907 C C . VAL A 1 258 ? 40.478 57.658 12.916 1.00 57.23 257 VAL A C 1
ATOM 1908 O O . VAL A 1 258 ? 40.535 56.711 12.133 1.00 55.79 257 VAL A O 1
ATOM 1912 N N . HIS A 1 259 ? 41.550 58.281 13.396 1.00 55.44 258 HIS A N 1
ATOM 1913 C CA . HIS A 1 259 ? 42.917 57.919 13.030 1.00 55.08 258 HIS A CA 1
ATOM 1914 C C . HIS A 1 259 ? 43.658 57.544 14.314 1.00 51.50 258 HIS A C 1
ATOM 1915 O O . HIS A 1 259 ? 43.441 58.164 15.348 1.00 49.47 258 HIS A O 1
ATOM 1922 N N . THR A 1 260 ? 44.521 56.532 14.267 1.00 49.36 259 THR A N 1
ATOM 1923 C CA . THR A 1 260 ? 45.214 56.075 15.485 1.00 47.08 259 THR A CA 1
ATOM 1924 C C . THR A 1 260 ? 46.587 55.521 15.095 1.00 45.94 259 THR A C 1
ATOM 1925 O O . THR A 1 260 ? 46.715 54.867 14.057 1.00 47.59 259 THR A O 1
ATOM 1929 N N . PRO A 1 261 ? 47.623 55.799 15.909 1.00 44.96 260 PRO A N 1
ATOM 1930 C CA . PRO A 1 261 ? 48.998 55.395 15.549 1.00 44.14 260 PRO A CA 1
ATOM 1931 C C . PRO A 1 261 ? 49.283 53.894 15.496 1.00 43.96 260 PRO A C 1
ATOM 1932 O O . PRO A 1 261 ? 50.009 53.461 14.610 1.00 43.15 260 PRO A O 1
ATOM 1936 N N . HIS A 1 262 ? 48.730 53.118 16.430 1.00 44.04 261 HIS A N 1
ATOM 1937 C CA . HIS A 1 262 ? 48.999 51.663 16.502 1.00 41.05 261 HIS A CA 1
ATOM 1938 C C . HIS A 1 262 ? 47.802 50.832 16.043 1.00 38.50 261 HIS A C 1
ATOM 1939 O O . HIS A 1 262 ? 46.676 51.325 15.970 1.00 36.93 261 HIS A O 1
ATOM 1946 N N . GLU A 1 263 ? 48.048 49.565 15.733 1.00 39.55 262 GLU A N 1
ATOM 1947 C CA . GLU A 1 263 ? 46.990 48.712 15.195 1.00 41.10 262 GLU A CA 1
ATOM 1948 C C . GLU A 1 263 ? 45.926 48.517 16.255 1.00 42.79 262 GLU A C 1
ATOM 1949 O O . GLU A 1 263 ? 46.262 48.254 17.413 1.00 41.69 262 GLU A O 1
ATOM 1955 N N . PRO A 1 264 ? 44.642 48.706 15.878 1.00 45.28 263 PRO A N 1
ATOM 1956 C CA . PRO A 1 264 ? 43.531 48.495 16.823 1.00 44.73 263 PRO A CA 1
ATOM 1957 C C . PRO A 1 264 ? 43.392 47.060 17.298 1.00 41.80 263 PRO A C 1
ATOM 1958 O O . PRO A 1 264 ? 43.644 46.137 16.556 1.00 40.40 263 PRO A O 1
ATOM 1962 N N . ILE A 1 265 ? 42.953 46.904 18.537 1.00 43.22 264 ILE A N 1
ATOM 1963 C CA . ILE A 1 265 ? 42.754 45.603 19.148 1.00 42.26 264 ILE A CA 1
ATOM 1964 C C . ILE A 1 265 ? 41.285 45.228 19.028 1.00 41.27 264 ILE A C 1
ATOM 1965 O O . ILE A 1 265 ? 40.430 45.993 19.437 1.00 38.18 264 ILE A O 1
ATOM 1970 N N . LEU A 1 266 ? 41.005 44.054 18.459 1.00 42.57 265 LEU A N 1
ATOM 1971 C CA . LEU A 1 266 ? 39.635 43.594 18.275 1.00 42.70 265 LEU A CA 1
ATOM 1972 C C . LEU A 1 266 ? 39.198 42.617 19.382 1.00 43.51 265 LEU A C 1
ATOM 1973 O O . LEU A 1 266 ? 39.755 41.515 19.517 1.00 44.64 265 LEU A O 1
ATOM 1978 N N . ALA A 1 267 ? 38.220 43.035 20.180 1.00 42.01 266 ALA A N 1
ATOM 1979 C CA . ALA A 1 267 ? 37.536 42.134 21.123 1.00 40.58 266 ALA A CA 1
ATOM 1980 C C . ALA A 1 267 ? 36.222 41.771 20.460 1.00 41.23 266 ALA A C 1
ATOM 1981 O O . ALA A 1 267 ? 35.166 42.108 20.986 1.00 41.64 266 ALA A O 1
ATOM 1983 N N . THR A 1 268 ? 36.294 41.116 19.292 1.00 43.63 267 THR A N 1
ATOM 1984 C CA . THR A 1 268 ? 35.115 40.853 18.436 1.00 44.26 267 THR A CA 1
ATOM 1985 C C . THR A 1 268 ? 34.412 39.508 18.542 1.00 46.77 267 THR A C 1
ATOM 1986 O O . THR A 1 268 ? 33.354 39.363 17.951 1.00 51.39 267 THR A O 1
ATOM 1990 N N . GLY A 1 269 ? 34.947 38.521 19.252 1.00 48.48 268 GLY A N 1
ATOM 1991 C CA . GLY A 1 269 ? 34.231 37.235 19.351 1.00 45.97 268 GLY A CA 1
ATOM 1992 C C . GLY A 1 269 ? 34.717 36.181 18.363 1.00 46.82 268 GLY A C 1
ATOM 1993 O O . GLY A 1 269 ? 35.676 36.390 17.585 1.00 45.73 268 GLY A O 1
ATOM 1994 N N . PHE A 1 270 ? 34.051 35.032 18.391 1.00 44.73 269 PHE A N 1
ATOM 1995 C CA . PHE A 1 270 ? 34.507 33.872 17.642 1.00 41.69 269 PHE A CA 1
ATOM 1996 C C . PHE A 1 270 ? 33.325 33.221 16.950 1.00 42.66 269 PHE A C 1
ATOM 1997 O O . PHE A 1 270 ? 32.202 33.566 17.246 1.00 39.24 269 PHE A O 1
ATOM 2005 N N . ASP A 1 271 ? 33.595 32.266 16.052 1.00 44.11 270 ASP A N 1
ATOM 2006 C CA . ASP A 1 271 ? 32.544 31.601 15.290 1.00 43.55 270 ASP A CA 1
ATOM 2007 C C . ASP A 1 271 ? 32.810 30.113 15.062 1.00 43.42 270 ASP A C 1
ATOM 2008 O O . ASP A 1 271 ? 33.582 29.724 14.185 1.00 43.58 270 ASP A O 1
ATOM 2013 N N . ALA A 1 272 ? 32.104 29.293 15.836 1.00 44.93 271 ALA A N 1
ATOM 2014 C CA . ALA A 1 272 ? 32.214 27.840 15.793 1.00 44.40 271 ALA A CA 1
ATOM 2015 C C . ALA A 1 272 ? 31.802 27.246 14.461 1.00 45.69 271 ALA A C 1
ATOM 2016 O O . ALA A 1 272 ? 32.313 26.183 14.095 1.00 49.49 271 ALA A O 1
ATOM 2018 N N . THR A 1 273 ? 30.892 27.903 13.738 1.00 43.63 272 THR A N 1
ATOM 2019 C CA . THR A 1 273 ? 30.439 27.384 12.440 1.00 44.08 272 THR A CA 1
ATOM 2020 C C . THR A 1 273 ? 31.562 27.419 11.399 1.00 45.60 272 THR A C 1
ATOM 2021 O O . THR A 1 273 ? 31.436 26.799 10.349 1.00 47.24 272 THR A O 1
ATOM 2025 N N . LYS A 1 274 ? 32.660 28.121 11.680 1.00 46.32 273 LYS A N 1
ATOM 2026 C CA . LYS A 1 274 ? 33.797 28.106 10.769 1.00 47.88 273 LYS A CA 1
ATOM 2027 C C . LYS A 1 274 ? 34.586 26.807 10.899 1.00 47.95 273 LYS A C 1
ATOM 2028 O O . LYS A 1 274 ? 35.470 26.561 10.099 1.00 49.82 273 LYS A O 1
ATOM 2034 N N . ASN A 1 275 ? 34.295 25.982 11.906 1.00 48.81 274 ASN A N 1
ATOM 2035 C CA . ASN A 1 275 ? 35.016 24.718 12.081 1.00 48.17 274 ASN A CA 1
ATOM 2036 C C . ASN A 1 275 ? 34.484 23.692 11.063 1.00 48.67 274 ASN A C 1
ATOM 2037 O O . ASN A 1 275 ? 33.274 23.486 10.984 1.00 50.53 274 ASN A O 1
ATOM 2042 N N . PRO A 1 276 ? 35.372 23.099 10.237 1.00 48.54 275 PRO A N 1
ATOM 2043 C CA . PRO A 1 276 ? 34.982 22.078 9.256 1.00 48.66 275 PRO A CA 1
ATOM 2044 C C . PRO A 1 276 ? 34.176 20.916 9.838 1.00 48.32 275 PRO A C 1
ATOM 2045 O O . PRO A 1 276 ? 33.190 20.517 9.243 1.00 47.43 275 PRO A O 1
ATOM 2049 N N . ILE A 1 277 ? 34.592 20.399 10.994 1.00 49.30 276 ILE A N 1
ATOM 2050 C CA . ILE A 1 277 ? 33.885 19.318 11.681 1.00 48.51 276 ILE A CA 1
ATOM 2051 C C . ILE A 1 277 ? 32.457 19.708 12.073 1.00 48.86 276 ILE A C 1
ATOM 2052 O O . ILE A 1 277 ? 31.575 18.870 12.083 1.00 50.86 276 ILE A O 1
ATOM 2057 N N . VAL A 1 278 ? 32.232 20.972 12.419 1.00 48.59 277 VAL A N 1
ATOM 2058 C CA . VAL A 1 278 ? 30.891 21.443 12.768 1.00 45.60 277 VAL A CA 1
ATOM 2059 C C . VAL A 1 278 ? 30.075 21.526 11.496 1.00 46.75 277 VAL A C 1
ATOM 2060 O O . VAL A 1 278 ? 28.906 21.140 11.476 1.00 48.39 277 VAL A O 1
ATOM 2064 N N . GLN A 1 279 ? 30.697 22.025 10.430 1.00 47.09 278 GLN A N 1
ATOM 2065 C CA . GLN A 1 279 ? 30.045 22.104 9.123 1.00 46.88 278 GLN A CA 1
ATOM 2066 C C . GLN A 1 279 ? 29.629 20.740 8.577 1.00 44.53 278 GLN A C 1
ATOM 2067 O O . GLN A 1 279 ? 28.582 20.627 7.959 1.00 43.77 278 GLN A O 1
ATOM 2073 N N . GLN A 1 280 ? 30.445 19.717 8.806 1.00 44.21 279 GLN A N 1
ATOM 2074 C CA . GLN A 1 280 ? 30.137 18.351 8.370 1.00 44.95 279 GLN A CA 1
ATOM 2075 C C . GLN A 1 280 ? 29.029 17.665 9.162 1.00 42.57 279 GLN A C 1
ATOM 2076 O O . GLN A 1 280 ? 28.395 16.765 8.654 1.00 44.35 279 GLN A O 1
ATOM 2082 N N . LEU A 1 281 ? 28.818 18.053 10.413 1.00 41.47 280 LEU A N 1
ATOM 2083 C CA . LEU A 1 281 ? 27.934 17.284 11.304 1.00 39.32 280 LEU A CA 1
ATOM 2084 C C . LEU A 1 281 ? 26.645 17.968 11.769 1.00 37.71 280 LEU A C 1
ATOM 2085 O O . LEU A 1 281 ? 25.761 17.299 12.311 1.00 36.79 280 LEU A O 1
ATOM 2090 N N . PHE A 1 282 ? 26.524 19.275 11.550 1.00 36.93 281 PHE A N 1
ATOM 2091 C CA . PHE A 1 282 ? 25.354 20.025 11.999 1.00 37.87 281 PHE A CA 1
ATOM 2092 C C . PHE A 1 282 ? 24.797 20.920 10.900 1.00 39.50 281 PHE A C 1
ATOM 2093 O O . PHE A 1 282 ? 25.485 21.211 9.926 1.00 39.28 281 PHE A O 1
ATOM 2101 N N . VAL A 1 283 ? 23.525 21.288 11.025 1.00 41.22 282 VAL A N 1
ATOM 2102 C CA . VAL A 1 283 ? 22.976 22.398 10.264 1.00 43.14 282 VAL A CA 1
ATOM 2103 C C . VAL A 1 283 ? 23.526 23.674 10.959 1.00 48.39 282 VAL A C 1
ATOM 2104 O O . VAL A 1 283 ? 23.395 23.846 12.188 1.00 47.66 282 VAL A O 1
ATOM 2108 N N . THR A 1 284 ? 24.187 24.534 10.185 1.00 53.38 283 THR A N 1
ATOM 2109 C CA . THR A 1 284 ? 24.845 25.725 10.726 1.00 55.93 283 THR A CA 1
ATOM 2110 C C . THR A 1 284 ? 24.263 26.975 10.063 1.00 61.14 283 THR A C 1
ATOM 2111 O O . THR A 1 284 ? 25.005 27.878 9.666 1.00 64.16 283 THR A O 1
ATOM 2115 N N . THR A 1 285 ? 22.931 27.029 10.002 1.00 64.22 284 THR A N 1
ATOM 2116 C CA . THR A 1 285 ? 22.176 28.070 9.281 1.00 66.10 284 THR A CA 1
ATOM 2117 C C . THR A 1 285 ? 22.783 29.475 9.206 1.00 67.37 284 THR A C 1
ATOM 2118 O O . THR A 1 285 ? 22.938 30.001 8.093 1.00 68.98 284 THR A O 1
ATOM 2120 N N . ASN A 1 286 ? 23.110 30.099 10.342 1.00 66.31 285 ASN A N 1
ATOM 2121 C CA . ASN A 1 286 ? 23.522 31.515 10.298 1.00 67.67 285 ASN A CA 1
ATOM 2122 C C . ASN A 1 286 ? 24.380 31.933 11.479 1.00 67.54 285 ASN A C 1
ATOM 2123 O O . A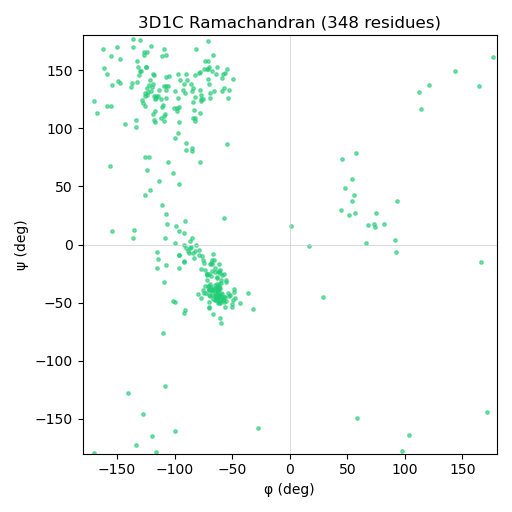SN A 1 286 ? 23.964 32.748 12.314 1.00 67.54 285 ASN A O 1
ATOM 2128 N N . GLN A 1 287 ? 25.592 31.390 11.536 1.00 66.27 286 GLN A N 1
ATOM 2129 C CA . GLN A 1 287 ? 26.437 31.523 12.727 1.00 65.62 286 GLN A CA 1
ATOM 2130 C C . GLN A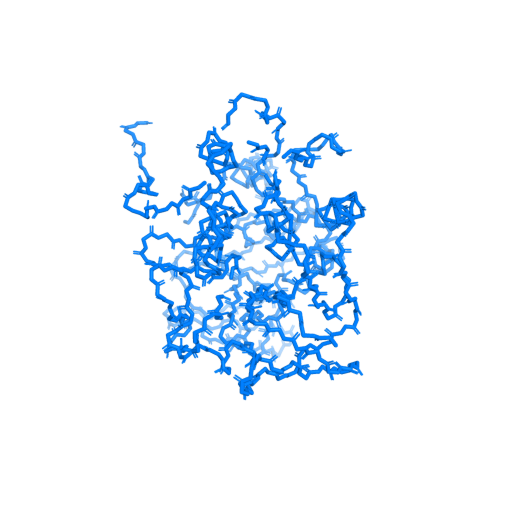 1 287 ? 25.803 30.765 13.909 1.00 63.55 286 GLN A C 1
ATOM 2131 O O . GLN A 1 287 ? 26.358 30.767 15.012 1.00 63.76 286 GLN A O 1
ATOM 2133 N N . ASP A 1 288 ? 24.655 30.120 13.659 1.00 61.37 287 ASP A N 1
ATOM 2134 C CA . ASP A 1 288 ? 23.926 29.313 14.643 1.00 59.50 287 ASP A CA 1
ATOM 2135 C C . ASP A 1 288 ? 24.103 27.835 14.340 1.00 56.44 287 ASP A C 1
ATOM 2136 O O . ASP A 1 288 ? 24.047 27.439 13.194 1.00 57.81 287 ASP A O 1
ATOM 2141 N N . ILE A 1 289 ? 24.345 27.037 15.377 1.00 53.93 288 ILE A N 1
ATOM 2142 C CA . ILE A 1 289 ? 24.440 25.578 15.257 1.00 49.16 288 ILE A CA 1
ATOM 2143 C C . ILE A 1 289 ? 23.108 24.973 15.735 1.00 48.04 288 ILE A C 1
ATOM 2144 O O . ILE A 1 289 ? 22.717 25.148 16.886 1.00 45.74 288 ILE A O 1
ATOM 2149 N N . LYS A 1 290 ? 22.412 24.297 14.824 1.00 47.37 289 LYS A N 1
ATOM 2150 C CA . LYS A 1 290 ? 21.113 23.682 15.111 1.00 48.26 289 LYS A CA 1
ATOM 2151 C C . LYS A 1 290 ? 21.310 22.382 15.908 1.00 46.71 289 LYS A C 1
ATOM 2152 O O . LYS A 1 290 ? 22.055 21.496 15.489 1.00 47.80 289 LYS A O 1
ATOM 2155 N N . LEU A 1 291 ? 20.675 22.300 17.076 1.00 44.16 290 LEU A N 1
ATOM 2156 C CA . LEU A 1 291 ? 20.735 21.117 17.925 1.00 41.92 290 LEU A CA 1
ATOM 2157 C C . LEU A 1 291 ? 19.333 20.699 18.394 1.00 40.11 290 LEU A C 1
ATOM 2158 O O . LEU A 1 291 ? 18.443 21.533 18.512 1.00 36.83 290 LEU A O 1
ATOM 2163 N N . THR A 1 292 ? 19.137 19.414 18.679 1.00 40.09 291 THR A N 1
ATOM 2164 C CA . THR A 1 292 ? 17.882 18.974 19.309 1.00 40.06 291 THR A CA 1
ATOM 2165 C C . THR A 1 292 ? 17.882 19.465 20.749 1.00 40.89 291 THR A C 1
ATOM 2166 O O . THR A 1 292 ? 18.874 19.995 21.225 1.00 42.13 291 THR A O 1
ATOM 2170 N N . THR A 1 293 ? 16.786 19.245 21.464 1.00 43.03 292 THR A N 1
ATOM 2171 C CA . THR A 1 293 ? 16.713 19.606 22.883 1.00 42.62 292 THR A CA 1
ATOM 2172 C C . THR A 1 293 ? 17.656 18.762 23.727 1.00 43.22 292 THR A C 1
ATOM 2173 O O . THR A 1 293 ? 17.777 19.038 24.913 1.00 43.56 292 THR A O 1
ATOM 2177 N N . HIS A 1 294 ? 18.290 17.721 23.147 1.00 43.45 293 HIS A N 1
ATOM 2178 C CA . HIS A 1 294 ? 19.308 16.913 23.876 1.00 44.12 293 HIS A CA 1
ATOM 2179 C C . HIS A 1 294 ? 20.746 17.176 23.402 1.00 43.45 293 HIS A C 1
ATOM 2180 O O . HIS A 1 294 ? 21.632 16.323 23.559 1.00 43.47 293 HIS A O 1
ATOM 2187 N N . ASP A 1 295 ? 20.957 18.384 22.868 1.00 41.88 294 ASP A N 1
ATOM 2188 C CA . ASP A 1 295 ? 22.222 18.847 22.292 1.00 40.97 294 ASP A CA 1
ATOM 2189 C C . ASP A 1 295 ? 22.735 17.964 21.168 1.00 39.87 294 ASP A C 1
ATOM 2190 O O . ASP A 1 295 ? 23.928 17.945 20.879 1.00 40.21 294 ASP A O 1
ATOM 2195 N N . GLU A 1 296 ? 21.819 17.288 20.492 1.00 39.48 295 GLU A N 1
ATOM 2196 C CA . GLU A 1 296 ? 22.172 16.340 19.461 1.00 40.33 295 GLU A CA 1
ATOM 2197 C C . GLU A 1 296 ? 22.097 16.974 18.070 1.00 41.05 295 GLU A C 1
ATOM 2198 O O . GLU A 1 296 ? 21.265 17.841 17.807 1.00 42.49 295 GLU A O 1
ATOM 2204 N N . SER A 1 297 ? 22.978 16.526 17.182 1.00 41.61 296 SER A N 1
ATOM 2205 C CA . SER A 1 297 ? 22.939 16.936 15.778 1.00 41.56 296 SER A CA 1
ATOM 2206 C C . SER A 1 297 ? 21.584 16.545 15.205 1.00 42.87 296 SER A C 1
ATOM 2207 O O . SER A 1 297 ? 21.032 15.505 15.569 1.00 44.20 296 SER A O 1
ATOM 2210 N N . THR A 1 298 ? 21.043 17.390 14.331 1.00 41.79 297 THR A N 1
ATOM 2211 C CA . THR A 1 298 ? 19.788 17.101 13.650 1.00 39.03 297 THR A CA 1
ATOM 2212 C C . THR A 1 298 ? 20.052 16.323 12.344 1.00 40.85 297 THR A C 1
ATOM 2213 O O . THR A 1 298 ? 19.115 15.905 11.662 1.00 40.00 297 THR A O 1
ATOM 2217 N N . ARG A 1 299 ? 21.326 16.148 11.993 1.00 41.35 298 ARG A N 1
ATOM 2218 C CA . ARG A 1 299 ? 21.722 15.440 10.772 1.00 41.03 298 ARG A CA 1
ATOM 2219 C C . ARG A 1 299 ? 22.137 14.003 11.070 1.00 42.20 298 ARG A C 1
ATOM 2220 O O . ARG A 1 299 ? 21.663 13.069 10.435 1.00 45.46 298 ARG A O 1
ATOM 2228 N N . TYR A 1 300 ? 23.011 13.840 12.050 1.00 41.55 299 TYR A N 1
ATOM 2229 C CA . TYR A 1 300 ? 23.553 12.549 12.409 1.00 40.84 299 TYR A CA 1
ATOM 2230 C C . TYR A 1 300 ? 23.143 12.147 13.819 1.00 38.84 299 TYR A C 1
ATOM 2231 O O . TYR A 1 300 ? 23.328 12.921 14.741 1.00 37.86 299 TYR A O 1
ATOM 2240 N N . PRO A 1 301 ? 22.546 10.949 13.987 1.00 38.56 300 PRO A N 1
ATOM 2241 C CA . PRO A 1 301 ? 22.243 10.487 15.357 1.00 38.43 300 PRO A CA 1
ATOM 2242 C C . PRO A 1 301 ? 23.500 10.080 16.135 1.00 38.57 300 PRO A C 1
ATOM 2243 O O . PRO A 1 301 ? 24.499 9.659 15.525 1.00 39.35 300 PRO A O 1
ATOM 2247 N N . ASN A 1 302 ? 23.438 10.228 17.462 1.00 36.12 301 ASN A N 1
ATOM 2248 C CA . ASN A 1 302 ? 24.536 9.903 18.371 1.00 36.66 301 ASN A CA 1
ATOM 2249 C C . ASN A 1 302 ? 25.742 10.816 18.232 1.00 38.49 301 ASN A C 1
ATOM 2250 O O . ASN A 1 302 ? 26.828 10.461 18.675 1.00 37.14 301 ASN A O 1
ATOM 2255 N N . ILE A 1 303 ? 25.548 11.969 17.588 1.00 39.50 302 ILE A N 1
ATOM 2256 C CA . ILE A 1 303 ? 26.564 12.998 17.499 1.00 39.40 302 ILE A CA 1
ATOM 2257 C C . ILE A 1 303 ? 25.973 14.196 18.224 1.00 40.34 302 ILE A C 1
ATOM 2258 O O . ILE A 1 303 ? 24.844 14.643 17.928 1.00 38.33 302 ILE A O 1
ATOM 2263 N N . PHE A 1 304 ? 26.749 14.673 19.195 1.00 40.03 303 PHE A N 1
ATOM 2264 C CA . PHE A 1 304 ? 26.319 15.689 20.131 1.00 40.44 303 PHE A CA 1
ATOM 2265 C C . PHE A 1 304 ? 27.315 16.828 20.153 1.00 41.97 303 PHE A C 1
ATOM 2266 O O . PHE A 1 304 ? 28.487 16.656 19.801 1.00 41.98 303 PHE A O 1
ATOM 2282 N N . ILE A 1 306 ? 29.028 19.672 22.735 1.00 40.98 305 ILE A N 1
ATOM 2283 C CA . ILE A 1 306 ? 29.230 20.062 24.151 1.00 39.89 305 ILE A CA 1
ATOM 2284 C C . ILE A 1 306 ? 30.127 21.309 24.254 1.00 39.10 305 ILE A C 1
ATOM 2285 O O . ILE A 1 306 ? 30.849 21.661 23.309 1.00 36.98 305 ILE A O 1
ATOM 2290 N N . GLY A 1 307 ? 30.070 21.978 25.400 1.00 39.36 306 GLY A N 1
ATOM 2291 C CA . GLY A 1 307 ? 30.913 23.161 25.614 1.00 41.71 306 GLY A CA 1
ATOM 2292 C C . GLY A 1 307 ? 30.256 24.531 25.505 1.00 42.88 306 GLY A C 1
ATOM 2293 O O . GLY A 1 307 ? 29.027 24.666 25.522 1.00 41.53 306 GLY A O 1
ATOM 2294 N N . ALA A 1 308 ? 31.108 25.547 25.381 1.00 43.22 307 ALA A N 1
ATOM 2295 C CA . ALA A 1 308 ? 30.700 26.951 25.458 1.00 41.82 307 ALA A CA 1
ATOM 2296 C C . ALA A 1 308 ? 29.995 27.440 24.197 1.00 43.46 307 ALA A C 1
ATOM 2297 O O . ALA A 1 308 ? 29.385 28.499 24.211 1.00 46.04 307 ALA A O 1
ATOM 2299 N N . THR A 1 309 ? 30.086 26.656 23.126 1.00 43.29 308 THR A N 1
ATOM 2300 C CA . THR A 1 309 ? 29.460 26.950 21.843 1.00 42.47 308 THR A CA 1
ATOM 2301 C C . THR A 1 309 ? 28.009 26.528 21.758 1.00 42.41 308 THR A C 1
ATOM 2302 O O . THR A 1 309 ? 27.369 26.849 20.774 1.00 38.83 308 THR A O 1
ATOM 2306 N N . VAL A 1 310 ? 27.493 25.807 22.762 1.00 43.97 309 VAL A N 1
ATOM 2307 C CA . VAL A 1 310 ? 26.089 25.383 22.769 1.00 44.78 309 VAL A CA 1
ATOM 2308 C C . VAL A 1 310 ? 25.216 26.557 23.182 1.00 49.10 309 VAL A C 1
ATOM 2309 O O . VAL A 1 310 ? 25.316 27.028 24.285 1.00 48.80 309 VAL A O 1
ATOM 2313 N N . GLU A 1 311 ? 24.401 27.058 22.261 1.00 58.37 310 GLU A N 1
ATOM 2314 C CA . GLU A 1 311 ? 23.431 28.127 22.531 1.00 63.75 310 GLU A CA 1
ATOM 2315 C C . GLU A 1 311 ? 22.088 27.496 22.256 1.00 69.59 310 GLU A C 1
ATOM 2316 O O . GLU A 1 311 ? 22.001 26.622 21.399 1.00 71.72 310 GLU A O 1
ATOM 2318 N N . ASN A 1 312 ? 21.050 27.869 23.000 1.00 76.57 311 ASN A N 1
ATOM 2319 C CA . ASN A 1 312 ? 19.689 27.365 22.690 1.00 81.05 311 ASN A CA 1
ATOM 2320 C C . ASN A 1 312 ? 18.588 28.445 22.734 1.00 84.03 311 ASN A C 1
ATOM 2321 O O . ASN A 1 312 ? 17.387 28.124 22.714 1.00 85.06 311 ASN A O 1
ATOM 2326 N N . ASP A 1 313 ? 18.998 29.717 22.783 1.00 86.24 312 ASP A N 1
ATOM 2327 C CA . ASP A 1 313 ? 18.061 30.848 22.882 1.00 88.18 312 ASP A CA 1
ATOM 2328 C C . ASP A 1 313 ? 17.050 30.660 24.041 1.00 88.21 312 ASP A C 1
ATOM 2329 O O . ASP A 1 313 ? 15.921 31.158 24.029 1.00 87.74 312 ASP A O 1
ATOM 2334 N N . ASN A 1 314 ? 17.505 29.875 25.012 1.00 88.47 313 ASN A N 1
ATOM 2335 C CA . ASN A 1 314 ? 16.910 29.721 26.330 1.00 87.65 313 ASN A CA 1
ATOM 2336 C C . ASN A 1 314 ? 18.114 29.744 27.316 1.00 85.69 313 ASN A C 1
ATOM 2337 O O . ASN A 1 314 ? 17.943 29.566 28.529 1.00 86.69 313 ASN A O 1
ATOM 2342 N N . ALA A 1 315 ? 19.315 30.000 26.766 1.00 81.62 314 ALA A N 1
ATOM 2343 C CA . ALA A 1 315 ? 20.606 29.908 27.469 1.00 78.13 314 ALA A CA 1
ATOM 2344 C C . ALA A 1 315 ? 21.756 29.888 26.434 1.00 74.38 314 ALA A C 1
ATOM 2345 O O . ALA A 1 315 ? 21.656 29.198 25.410 1.00 72.11 314 ALA A O 1
ATOM 2347 N N . LYS A 1 316 ? 22.830 30.644 26.689 1.00 72.20 315 LYS A N 1
ATOM 2348 C CA . LYS A 1 316 ? 23.994 30.707 25.763 1.00 70.61 315 LYS A CA 1
ATOM 2349 C C . LYS A 1 316 ? 25.124 29.749 26.169 1.00 67.68 315 LYS A C 1
ATOM 2350 O O . LYS A 1 316 ? 26.100 29.571 25.412 1.00 70.16 315 LYS A O 1
ATOM 2352 N N . LEU A 1 317 ? 24.991 29.157 27.356 1.00 61.00 316 LEU A N 1
ATOM 2353 C CA . LEU A 1 317 ? 25.946 28.160 27.887 1.00 56.85 316 LEU A CA 1
ATOM 2354 C C . LEU A 1 317 ? 27.431 28.480 27.730 1.00 53.95 316 LEU A C 1
ATOM 2355 O O . LEU A 1 317 ? 28.245 27.568 27.682 1.00 53.78 316 LEU A O 1
ATOM 2360 N N . CYS A 1 318 ? 27.793 29.761 27.724 1.00 49.27 317 CYS A N 1
ATOM 2361 C CA . CYS A 1 318 ? 29.173 30.161 27.458 1.00 51.03 317 CYS A CA 1
ATOM 2362 C C . CYS A 1 318 ? 30.114 30.091 28.653 1.00 46.72 317 CYS A C 1
ATOM 2363 O O . CYS A 1 318 ? 31.269 30.339 28.487 1.00 48.11 317 CYS A O 1
ATOM 2366 N N . TYR A 1 319 ? 29.597 29.797 29.840 1.00 44.25 318 TYR A N 1
ATOM 2367 C CA . TYR A 1 319 ? 30.385 29.656 31.043 1.00 42.31 318 TYR A CA 1
ATOM 2368 C C . TYR A 1 319 ? 30.528 28.184 31.412 1.00 38.75 318 TYR A C 1
ATOM 2369 O O . TYR A 1 319 ? 29.602 27.411 31.237 1.00 37.35 318 TYR A O 1
ATOM 2378 N N . ILE A 1 320 ? 31.683 27.822 31.956 1.00 37.54 319 ILE A N 1
ATOM 2379 C CA . ILE A 1 320 ? 31.927 26.478 32.484 1.00 36.78 319 ILE A CA 1
ATOM 2380 C C . ILE A 1 320 ? 30.764 26.000 33.394 1.00 37.71 319 ILE A C 1
ATOM 2381 O O . ILE A 1 320 ? 30.306 24.876 33.249 1.00 37.17 319 ILE A O 1
ATOM 2386 N N . TYR A 1 321 ? 30.281 26.843 34.317 1.00 38.01 320 TYR A N 1
ATOM 2387 C CA . TYR A 1 321 ? 29.279 26.381 35.289 1.00 37.97 320 TYR A CA 1
ATOM 2388 C C . TYR A 1 321 ? 27.936 26.081 34.642 1.00 38.68 320 TYR A C 1
ATOM 2389 O O . TYR A 1 321 ? 27.099 25.421 35.228 1.00 38.66 320 TYR A O 1
ATOM 2398 N N . LYS A 1 322 ? 27.759 26.578 33.426 1.00 40.29 321 LYS A N 1
ATOM 2399 C CA . LYS A 1 322 ? 26.572 26.353 32.636 1.00 37.53 321 LYS A CA 1
ATOM 2400 C C . LYS A 1 322 ? 26.714 25.128 31.740 1.00 37.02 321 LYS A C 1
ATOM 2401 O O . LYS A 1 322 ? 25.932 24.210 31.843 1.00 39.28 321 LYS A O 1
ATOM 2407 N N . PHE A 1 323 ? 27.702 25.110 30.857 1.00 35.48 322 PHE A N 1
ATOM 2408 C CA . PHE A 1 323 ? 27.824 24.004 29.927 1.00 36.75 322 PHE A CA 1
ATOM 2409 C C . PHE A 1 323 ? 28.184 22.667 30.565 1.00 37.44 322 PHE A C 1
ATOM 2410 O O . PHE A 1 323 ? 27.913 21.618 29.990 1.00 38.94 322 PHE A O 1
ATOM 2418 N N . ARG A 1 324 ? 28.790 22.691 31.740 1.00 35.50 323 ARG A N 1
ATOM 2419 C CA . ARG A 1 324 ? 29.160 21.458 32.411 1.00 34.63 323 ARG A CA 1
ATOM 2420 C C . ARG A 1 324 ? 27.931 20.753 33.017 1.00 35.37 323 ARG A C 1
ATOM 2421 O O . ARG A 1 324 ? 27.994 19.569 33.391 1.00 36.29 323 ARG A O 1
ATOM 2429 N N . ALA A 1 325 ? 26.820 21.472 33.134 1.00 34.59 324 ALA A N 1
ATOM 2430 C CA . ALA A 1 325 ? 25.616 20.918 33.726 1.00 35.61 324 ALA A CA 1
ATOM 2431 C C . ALA A 1 325 ? 24.857 20.014 32.741 1.00 35.24 324 ALA A C 1
ATOM 2432 O O . ALA A 1 325 ? 23.854 19.385 33.098 1.00 34.57 324 ALA A O 1
ATOM 2434 N N . ARG A 1 326 ? 25.340 19.958 31.511 1.00 34.25 325 ARG A N 1
ATOM 2435 C CA . ARG A 1 326 ? 24.722 19.161 30.488 1.00 35.06 325 ARG A CA 1
ATOM 2436 C C . ARG A 1 326 ? 25.369 17.811 30.327 1.00 37.52 325 ARG A C 1
ATOM 2437 O O . ARG A 1 326 ? 24.747 16.900 29.759 1.00 41.42 325 ARG A O 1
ATOM 2445 N N . PHE A 1 327 ? 26.610 17.691 30.799 1.00 39.16 326 PHE A N 1
ATOM 2446 C CA . PHE A 1 327 ? 27.381 16.466 30.654 1.00 38.67 326 PHE A CA 1
ATOM 2447 C C . PHE A 1 327 ? 26.595 15.227 31.111 1.00 38.43 326 PHE A C 1
ATOM 2448 O O . PHE A 1 327 ? 26.490 14.252 30.365 1.00 37.43 326 PHE A O 1
ATOM 2456 N N . ALA A 1 328 ? 26.085 15.260 32.339 1.00 36.45 327 ALA A N 1
ATOM 2457 C CA . ALA A 1 328 ? 25.447 14.078 32.937 1.00 37.43 327 ALA A CA 1
ATOM 2458 C C . ALA A 1 328 ? 24.100 13.794 32.286 1.00 37.72 327 ALA A C 1
ATOM 2459 O O . ALA A 1 328 ? 23.642 12.659 32.260 1.00 39.08 327 ALA A O 1
ATOM 2461 N N . VAL A 1 329 ? 23.474 14.823 31.729 1.00 38.08 328 VAL A N 1
ATOM 2462 C CA . VAL A 1 329 ? 22.193 14.636 31.046 1.00 36.90 328 VAL A CA 1
ATOM 2463 C C . VAL A 1 329 ? 22.409 13.804 29.770 1.00 38.21 328 VAL A C 1
ATOM 2464 O O . VAL A 1 329 ? 21.605 12.936 29.430 1.00 38.41 328 VAL A O 1
ATOM 2468 N N . LEU A 1 330 ? 23.526 14.053 29.093 1.00 40.21 329 LEU A N 1
ATOM 2469 C CA . LEU A 1 330 ? 23.900 13.330 27.874 1.00 38.53 329 LEU A CA 1
ATOM 2470 C C . LEU A 1 330 ? 24.405 11.908 28.204 1.00 37.88 329 LEU A C 1
ATOM 2471 O O . LEU A 1 330 ? 24.063 10.938 27.510 1.00 37.85 329 LEU A O 1
ATOM 2476 N N . ALA A 1 331 ? 25.163 11.783 29.297 1.00 37.19 330 ALA A N 1
ATOM 2477 C CA . ALA A 1 331 ? 25.726 10.505 29.736 1.00 36.30 330 ALA A CA 1
ATOM 2478 C C . ALA A 1 331 ? 24.607 9.519 30.040 1.00 37.03 330 ALA A C 1
ATOM 2479 O O . ALA A 1 331 ? 24.654 8.360 29.606 1.00 37.81 330 ALA A O 1
ATOM 2481 N N . HIS A 1 332 ? 23.587 9.995 30.750 1.00 37.48 331 HIS A N 1
ATOM 2482 C CA . HIS A 1 332 ? 22.376 9.208 31.016 1.00 37.84 331 HIS A CA 1
ATOM 2483 C C . HIS A 1 332 ? 21.634 8.784 29.749 1.00 39.60 331 HIS A C 1
ATOM 2484 O O . HIS A 1 332 ? 21.235 7.621 29.598 1.00 41.72 331 HIS A O 1
ATOM 2491 N N . LEU A 1 333 ? 21.404 9.743 28.859 1.00 39.15 332 LEU A N 1
ATOM 2492 C CA . LEU A 1 333 ? 20.759 9.471 27.573 1.00 36.72 332 LEU A CA 1
ATOM 2493 C C . LEU A 1 333 ? 21.494 8.353 26.854 1.00 37.37 332 LEU A C 1
ATOM 2494 O O . LEU A 1 333 ? 20.881 7.446 26.295 1.00 41.75 332 LEU A O 1
ATOM 2499 N N . LEU A 1 334 ? 22.816 8.435 26.871 1.00 36.84 333 LEU A N 1
ATOM 2500 C CA . LEU A 1 334 ? 23.670 7.445 26.252 1.00 36.69 333 LEU A CA 1
ATOM 2501 C C . LEU A 1 334 ? 23.446 6.093 26.894 1.00 36.61 333 LEU A C 1
ATOM 2502 O O . LEU A 1 334 ? 23.194 5.125 26.192 1.00 39.20 333 LEU A O 1
ATOM 2507 N N . THR A 1 335 ? 23.481 6.019 28.227 1.00 38.89 334 THR A N 1
ATOM 2508 C CA . THR A 1 335 ? 23.223 4.740 28.913 1.00 37.37 334 THR A CA 1
ATOM 2509 C C . THR A 1 335 ? 21.833 4.147 28.608 1.00 37.20 334 THR A C 1
ATOM 2510 O O . THR A 1 335 ? 21.687 2.932 28.552 1.00 38.65 334 THR A O 1
ATOM 2514 N N . GLN A 1 336 ? 20.824 4.986 28.402 1.00 35.79 335 GLN A N 1
ATOM 2515 C CA . GLN A 1 336 ? 19.490 4.485 28.119 1.00 35.53 335 GLN A CA 1
ATOM 2516 C C . GLN A 1 336 ? 19.406 3.959 26.695 1.00 35.00 335 GLN A C 1
ATOM 2517 O O . GLN A 1 336 ? 18.810 2.913 26.443 1.00 29.73 335 GLN A O 1
ATOM 2523 N N . ARG A 1 337 ? 20.013 4.680 25.758 1.00 35.85 336 ARG A N 1
ATOM 2524 C CA . ARG A 1 337 ? 20.112 4.182 24.386 1.00 33.95 336 ARG A CA 1
ATOM 2525 C C . ARG A 1 337 ? 20.909 2.870 24.271 1.00 34.18 336 ARG A C 1
ATOM 2526 O O . ARG A 1 337 ? 20.745 2.149 23.306 1.00 36.08 336 ARG A O 1
ATOM 2534 N N . GLU A 1 338 ? 21.776 2.593 25.241 1.00 34.08 337 GLU A N 1
ATOM 2535 C CA . GLU A 1 338 ? 22.574 1.374 25.303 1.00 33.24 337 GLU A CA 1
ATOM 2536 C C . GLU A 1 338 ? 21.824 0.240 25.974 1.00 33.30 337 GLU A C 1
ATOM 2537 O O . GLU A 1 338 ? 22.337 -0.868 26.083 1.00 33.61 337 GLU A O 1
ATOM 2543 N N . GLY A 1 339 ? 20.612 0.510 26.442 1.00 33.48 338 GLY A N 1
ATOM 2544 C CA . GLY A 1 339 ? 19.805 -0.498 27.114 1.00 31.28 338 GLY A CA 1
ATOM 2545 C C . GLY A 1 339 ? 20.245 -0.845 28.514 1.00 30.61 338 GLY A C 1
ATOM 2546 O O . GLY A 1 339 ? 19.798 -1.851 29.043 1.00 30.93 338 GLY A O 1
ATOM 2547 N N . LEU A 1 340 ? 21.101 -0.019 29.113 1.00 33.12 339 LEU A N 1
ATOM 2548 C CA . LEU A 1 340 ? 21.597 -0.216 30.482 1.00 35.63 339 LEU A CA 1
ATOM 2549 C C . LEU A 1 340 ? 20.710 0.461 31.528 1.00 36.96 339 LEU A C 1
ATOM 2550 O O . LEU A 1 340 ? 20.133 1.495 31.259 1.00 38.25 339 LEU A O 1
ATOM 2555 N N . PRO A 1 341 ? 20.585 -0.132 32.732 1.00 39.94 340 PRO A N 1
ATOM 2556 C CA . PRO A 1 341 ? 19.818 0.508 33.805 1.00 39.26 340 PRO A CA 1
ATOM 2557 C C . PRO A 1 341 ? 20.264 1.942 34.150 1.00 40.80 340 PRO A C 1
ATOM 2558 O O . PRO A 1 341 ? 21.429 2.305 33.964 1.00 39.66 340 PRO A O 1
ATOM 2562 N N . ALA A 1 342 ? 19.320 2.756 34.628 1.00 42.18 341 ALA A N 1
ATOM 2563 C CA . ALA A 1 342 ? 19.614 4.125 35.033 1.00 41.36 341 ALA A CA 1
ATOM 2564 C C . ALA A 1 342 ? 20.461 4.063 36.284 1.00 41.66 341 ALA A C 1
ATOM 2565 O O . ALA A 1 342 ? 20.108 3.376 37.226 1.00 40.61 341 ALA A O 1
ATOM 2567 N N . LYS A 1 343 ? 21.570 4.788 36.294 1.00 45.37 342 LYS A N 1
ATOM 2568 C CA . LYS A 1 343 ? 22.466 4.810 37.448 1.00 50.31 342 LYS A CA 1
ATOM 2569 C C . LYS A 1 343 ? 22.003 5.940 38.352 1.00 51.37 342 LYS A C 1
ATOM 2570 O O . LYS A 1 343 ? 22.540 7.048 38.312 1.00 52.75 342 LYS A O 1
ATOM 2576 N N . GLN A 1 344 ? 20.975 5.656 39.154 1.00 54.47 343 GLN A N 1
ATOM 2577 C CA . GLN A 1 344 ? 20.338 6.697 39.967 1.00 56.53 343 GLN A CA 1
ATOM 2578 C C . GLN A 1 344 ? 21.157 7.242 41.134 1.00 55.44 343 GLN A C 1
ATOM 2579 O O . GLN A 1 344 ? 20.922 8.376 41.528 1.00 56.15 343 GLN A O 1
ATOM 2585 N N . GLU A 1 345 ? 22.096 6.459 41.672 1.00 55.42 344 GLU A N 1
ATOM 2586 C CA . GLU A 1 345 ? 23.078 6.993 42.630 1.00 57.48 344 GLU A CA 1
ATOM 2587 C C . GLU A 1 345 ? 23.821 8.195 41.992 1.00 54.52 344 GLU A C 1
ATOM 2588 O O . GLU A 1 345 ? 23.958 9.247 42.611 1.00 53.36 344 GLU A O 1
ATOM 2594 N N . VAL A 1 346 ? 24.296 7.992 40.755 1.00 50.28 345 VAL A N 1
ATOM 2595 C CA . VAL A 1 346 ? 25.092 8.975 40.029 1.00 48.31 345 VAL A CA 1
ATOM 2596 C C . VAL A 1 346 ? 24.238 10.175 39.625 1.00 48.89 345 VAL A C 1
ATOM 2597 O O . VAL A 1 346 ? 24.550 11.314 39.970 1.00 46.87 345 VAL A O 1
ATOM 2601 N N . ILE A 1 347 ? 23.126 9.902 38.950 1.00 48.63 346 ILE A N 1
ATOM 2602 C CA . ILE A 1 347 ? 22.180 10.954 38.578 1.00 48.62 346 ILE A CA 1
ATOM 2603 C C . ILE A 1 347 ? 21.841 11.853 39.779 1.00 48.76 346 ILE A C 1
ATOM 2604 O O . ILE A 1 347 ? 21.727 13.057 39.627 1.00 48.21 346 ILE A O 1
ATOM 2609 N N . GLU A 1 348 ? 21.706 11.260 40.959 1.00 51.55 347 GLU A N 1
ATOM 2610 C CA . GLU A 1 348 ? 21.385 12.010 42.181 1.00 55.54 347 GLU A CA 1
ATOM 2611 C C . GLU A 1 348 ? 22.548 12.889 42.696 1.00 53.92 347 GLU A C 1
ATOM 2612 O O . GLU A 1 348 ? 22.292 13.982 43.207 1.00 54.26 347 GLU A O 1
ATOM 2618 N N . ASN A 1 349 ? 23.797 12.427 42.567 1.00 50.84 348 ASN A N 1
ATOM 2619 C CA . ASN A 1 349 ? 24.941 13.261 42.922 1.00 51.07 348 ASN A CA 1
ATOM 2620 C C . ASN A 1 349 ? 24.972 14.485 42.020 1.00 48.81 348 ASN A C 1
ATOM 2621 O O . ASN A 1 349 ? 25.064 15.605 42.490 1.00 51.55 348 ASN A O 1
ATOM 2626 N N . TYR A 1 350 ? 24.886 14.263 40.716 1.00 45.98 349 TYR A N 1
ATOM 2627 C CA . TYR A 1 350 ? 24.916 15.352 39.775 1.00 43.56 349 TYR A CA 1
ATOM 2628 C C . TYR A 1 350 ? 23.808 16.370 40.045 1.00 43.78 349 TYR A C 1
ATOM 2629 O O . TYR A 1 350 ? 24.057 17.555 40.044 1.00 44.36 349 TYR A O 1
ATOM 2638 N N . GLN A 1 351 ? 22.599 15.900 40.282 1.00 46.37 350 GLN A N 1
ATOM 2639 C CA . GLN A 1 351 ? 21.459 16.778 40.601 1.00 49.37 350 GLN A CA 1
ATOM 2640 C C . GLN A 1 351 ? 21.653 17.583 41.873 1.00 49.05 350 GLN A C 1
ATOM 2641 O O . GLN A 1 351 ? 21.243 18.735 41.961 1.00 46.95 350 GLN A O 1
ATOM 2647 N N . LYS A 1 352 ? 22.272 16.951 42.857 1.00 52.20 351 LYS A N 1
ATOM 2648 C CA . LYS A 1 352 ? 22.522 17.580 44.140 1.00 54.87 351 LYS A CA 1
ATOM 2649 C C . LYS A 1 352 ? 23.650 18.622 44.069 1.00 55.92 351 LYS A C 1
ATOM 2650 O O . LYS A 1 352 ? 23.711 19.524 44.915 1.00 59.48 351 LYS A O 1
ATOM 2653 N N . ASN A 1 353 ? 24.520 18.506 43.064 1.00 53.53 352 ASN A N 1
ATOM 2654 C CA . ASN A 1 353 ? 25.645 19.412 42.887 1.00 51.25 352 ASN A CA 1
ATOM 2655 C C . ASN A 1 353 ? 25.469 20.285 41.680 1.00 49.08 352 ASN A C 1
ATOM 2656 O O . ASN A 1 353 ? 26.435 20.615 41.017 1.00 48.82 352 ASN A O 1
ATOM 2661 N N . GLN A 1 354 ? 24.231 20.657 41.385 1.00 47.89 353 GLN A N 1
ATOM 2662 C CA . GLN A 1 354 ? 23.944 21.627 40.341 1.00 47.73 353 GLN A CA 1
ATOM 2663 C C . GLN A 1 354 ? 24.476 21.230 38.974 1.00 46.46 353 GLN A C 1
ATOM 2664 O O . GLN A 1 354 ? 24.750 22.084 38.167 1.00 44.80 353 GLN A O 1
ATOM 2674 N N . TYR A 1 356 ? 23.032 18.831 36.640 1.00 43.20 355 TYR A N 1
ATOM 2675 C CA . TYR A 1 356 ? 22.054 18.064 35.870 1.00 40.91 355 TYR A CA 1
ATOM 2676 C C . TYR A 1 356 ? 20.992 19.023 35.307 1.00 40.67 355 TYR A C 1
ATOM 2677 O O . TYR A 1 356 ? 19.849 19.074 35.765 1.00 42.67 355 TYR A O 1
ATOM 2686 N N . LEU A 1 357 ? 21.382 19.790 34.306 1.00 43.63 356 LEU A N 1
ATOM 2687 C CA . LEU A 1 357 ? 20.490 20.755 33.700 1.00 46.06 356 LEU A CA 1
ATOM 2688 C C . LEU A 1 357 ? 19.666 20.040 32.646 1.00 48.81 356 LEU A C 1
ATOM 2689 O O . LEU A 1 357 ? 20.001 20.087 31.456 1.00 49.41 356 LEU A O 1
ATOM 2694 N N . ASP A 1 358 ? 18.589 19.380 33.083 1.00 51.67 357 ASP A N 1
ATOM 2695 C CA . ASP A 1 358 ? 17.728 18.610 32.168 1.00 54.47 357 ASP A CA 1
ATOM 2696 C C . ASP A 1 358 ? 16.559 19.413 31.618 1.00 56.87 357 ASP A C 1
ATOM 2697 O O . ASP A 1 358 ? 15.956 18.997 30.650 1.00 58.33 357 ASP A O 1
ATOM 2702 N N . ASP A 1 359 ? 16.258 20.559 32.217 1.00 61.78 358 ASP A N 1
ATOM 2703 C CA . ASP A 1 359 ? 15.167 21.416 31.763 1.00 66.41 358 ASP A CA 1
ATOM 2704 C C . ASP A 1 359 ? 15.626 22.876 31.687 1.00 69.98 358 ASP A C 1
ATOM 2705 O O . ASP A 1 359 ? 15.806 23.538 32.716 1.00 69.39 358 ASP A O 1
ATOM 2710 N N . TYR A 1 360 ? 15.807 23.373 30.460 1.00 74.86 359 TYR A N 1
ATOM 2711 C CA . TYR A 1 360 ? 16.230 24.767 30.228 1.00 78.45 359 TYR A CA 1
ATOM 2712 C C . TYR A 1 360 ? 15.204 25.848 30.662 1.00 80.59 359 TYR A C 1
ATOM 2713 O O . TYR A 1 360 ? 15.559 27.036 30.722 1.00 81.04 359 TYR A O 1
ATOM 2722 N N . SER A 1 361 ? 13.949 25.452 30.937 1.00 82.39 360 SER A N 1
ATOM 2723 C CA . SER A 1 361 ? 12.905 26.384 31.418 1.00 82.68 360 SER A CA 1
ATOM 2724 C C . SER A 1 361 ? 13.301 27.058 32.750 1.00 85.98 360 SER A C 1
ATOM 2725 O O . SER A 1 361 ? 12.921 28.211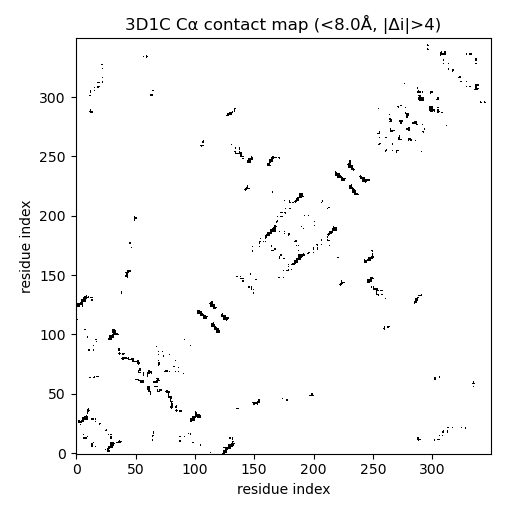 33.007 1.00 85.93 360 SER A O 1
ATOM 2727 N N . CYS A 1 362 ? 14.088 26.338 33.563 1.00 89.32 361 CYS A N 1
ATOM 2728 C CA . CYS A 1 362 ? 14.603 26.819 34.871 1.00 91.43 361 CYS A CA 1
ATOM 2729 C C . CYS A 1 362 ? 16.050 27.356 34.860 1.00 91.36 361 CYS A C 1
ATOM 2730 O O . CYS A 1 362 ? 16.680 27.468 35.918 1.00 91.85 361 CYS A O 1
ATOM 2733 N N . CYS A 1 363 ? 16.588 27.645 33.678 1.00 90.59 362 CYS A N 1
ATOM 2734 C CA . CYS A 1 363 ? 17.856 28.357 33.571 1.00 89.05 362 CYS A CA 1
ATOM 2735 C C . CYS A 1 363 ? 17.522 29.875 33.607 1.00 88.46 362 CYS A C 1
ATOM 2736 O O . CYS A 1 363 ? 18.424 30.722 33.612 1.00 88.49 362 CYS A O 1
ATOM 2738 N N . GLU A 1 364 ? 16.215 30.187 33.650 1.00 87.07 363 GLU A N 1
ATOM 2739 C CA . GLU A 1 364 ? 15.673 31.557 33.685 1.00 86.06 363 GLU A CA 1
ATOM 2740 C C . GLU A 1 364 ? 16.246 32.407 34.828 1.00 85.20 363 GLU A C 1
ATOM 2741 O O . GLU A 1 364 ? 15.653 32.501 35.912 1.00 85.67 363 GLU A O 1
ATOM 2743 N N . VAL A 1 365 ? 17.391 33.041 34.559 1.00 83.55 364 VAL A N 1
ATOM 2744 C CA . VAL A 1 365 ? 18.138 33.822 35.564 1.00 80.98 364 VAL A CA 1
ATOM 2745 C C . VAL A 1 365 ? 17.622 35.252 35.773 1.00 78.32 364 VAL A C 1
ATOM 2746 O O . VAL A 1 365 ? 17.847 36.097 34.908 1.00 80.49 364 VAL A O 1
ATOM 2748 N N . SER A 1 366 ? 16.938 35.534 36.894 1.00 73.47 365 SER A N 1
ATOM 2749 C CA . SER A 1 366 ? 16.568 36.935 37.219 1.00 68.56 365 SER A CA 1
ATOM 2750 C C . SER A 1 366 ? 16.251 37.228 38.692 1.00 63.20 365 SER A C 1
ATOM 2751 O O . SER A 1 366 ? 15.292 36.687 39.237 1.00 62.40 365 SER A O 1
ATOM 2754 N N . CYS A 1 367 ? 17.029 38.133 39.297 1.00 56.56 366 CYS A N 1
ATOM 2755 C CA . CYS A 1 367 ? 16.886 38.488 40.715 1.00 52.45 366 CYS A CA 1
ATOM 2756 C C . CYS A 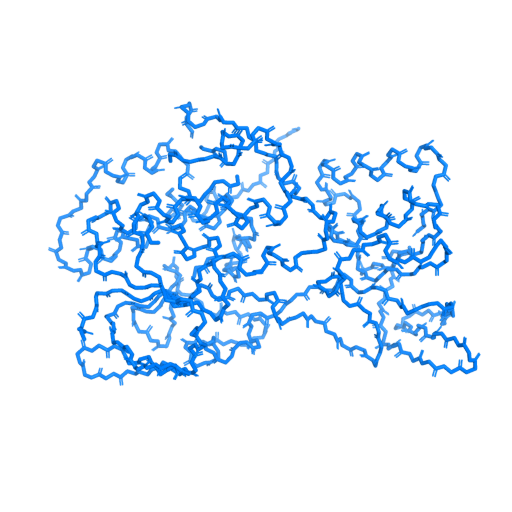1 367 ? 15.793 39.501 40.998 1.00 49.41 366 CYS A C 1
ATOM 2757 O O . CYS A 1 367 ? 15.581 40.422 40.228 1.00 49.73 366 CYS A O 1
ATOM 2760 N N . THR A 1 368 ? 15.147 39.348 42.149 1.00 47.89 367 THR A N 1
ATOM 2761 C CA . THR A 1 368 ? 14.038 40.210 42.561 1.00 46.60 367 THR A CA 1
ATOM 2762 C C . THR A 1 368 ? 14.479 41.584 43.069 1.00 46.10 367 THR A C 1
ATOM 2763 O O . THR A 1 368 ? 13.652 42.508 43.141 1.00 49.46 367 THR A O 1
ATOM 2767 N N . CYS A 1 369 ? 15.738 41.696 43.486 1.00 44.34 368 CYS A N 1
ATOM 2768 C CA . CYS A 1 369 ? 16.342 42.967 43.943 1.00 45.47 368 CYS A CA 1
ATOM 2769 C C . CYS A 1 369 ? 17.843 42.788 44.181 1.00 48.06 368 CYS A C 1
ATOM 2770 O O . CYS A 1 369 ? 18.352 41.635 44.214 1.00 46.69 368 CYS A O 1
#

Solvent-accessible surface area: 16883 Å² total

Foldseek 3Di:
DAAAEEEEAQELKSLLLVLLVLLVRNSYEYEHQAARLVLLLLAAQPAWALAFFDAPVVQQGGLHLHVDTLCVVPVGTTHGSVSRSVSSVVSCVVSVHHYDHNKAFDDWADDDQFIWTDIPPHIDTHHFYEYAPDWLVFFDDPAPFAAENSNHHYLVVDDAEEAEEEADAASRLVSLLRNQVVPHAYEYEHCYLVPDRPSSNVSSVVSVVVPGHYYYYNWDWDYWDDDPQWIWTDTPPDDIDTDNDTHYYPGGGAPCVDVHQVNFADCPDSATDADLLQHHPRDPNYGFAQPDCDVLGNNNRSLRGSLSSNVNSQVSCVVVVHDRPVVSVVSSVSNRNCSDSNVVPDDDPD

Organism: Staphylococcus aureus (strain Mu50 / ATCC 700699) (NCBI:txid158878)

Sequence (350 aa):
QHHKVAIIGAGAAGIGAITLKDFGITDVIILEKGTVGHSFKHWPKSTRTITPSFTSNGFGPDNAISDTSPAFTFNEEHISGETYAEYLQVVANHYELNIFENTVVTNISADDAYYTIATTTETYHADYIFVATGDYNFPKKPFKYGIHYSEIEDFDNFNKGQYVVIGGNESGFDAAYQLAKNGSDIALYTSPSVRLSPYTRQRLGNVIKQGARIENVHYTVKDIDFNNGQYHISFDSGQSVHTPHEPILATGFDATKNPIVQQLFVTTNQDIKLTTHDESTRYPNIFIGATVENDNAKLCYIYKFRARFAVLAHLLTQREGLPAKQEVIENYQKNQYLDDYSCCEVSCTC

Secondary structure (DSSP, 8-state):
-EEEEEEE--SHHHH--HHHHHTT---EEEE-SSSTTHHHHTS-TT-B-SSPP---GGG----------HHHHH--SS-BHHHHHHHHHHHHHHTT-EEE-S--EEEEEE-SSSEEEEESS--EEEEEEEE---STTSB---SSS-EEGGG-S-GGGSPSSEEEEE--SHHHHHHHHHHHHTT-EEEEE---TTS--HHHHHHHHHHHHTT--B---S--EEEEEEETTEEEEEESSS--EEESSPPEE---B-GGGSHHHHHHS--TTS---B-TTS-BSSSTTB---TT---SS----SHHHHGGGHHHHHHHHHHHTTPPP-HHHHHHHHHT-----GGG-------